Protein AF-A0A9E0TPW8-F1 (afdb_monomer)

Solvent-accessible surface area (backbone atoms only — not comparable to full-atom values): 12161 Å² total; per-residue (Å²): 142,57,67,68,68,77,39,40,68,57,53,51,51,50,52,50,50,51,52,51,50,53,59,71,71,47,73,86,80,79,86,67,77,49,74,64,56,59,50,50,52,51,51,53,52,53,50,50,50,52,50,54,50,48,51,39,54,74,69,69,55,70,80,84,68,76,82,79,79,82,71,86,82,78,89,82,85,84,84,84,82,77,89,78,86,78,88,79,87,81,82,69,80,75,71,72,73,70,69,72,66,77,69,72,74,73,74,80,74,82,74,77,51,72,66,60,52,50,52,52,51,51,54,51,53,51,52,50,53,52,53,50,51,55,49,53,52,52,51,51,53,53,49,51,54,50,50,52,54,51,49,53,52,50,52,54,52,52,50,54,54,50,54,54,50,53,55,50,55,58,40,49,74,35,79,65,39,41,51,51,53,51,52,47,34,73,75,71,40,78,59,75,92,80,108

Structure (mmCIF, N/CA/C/O backbone):
data_AF-A0A9E0TPW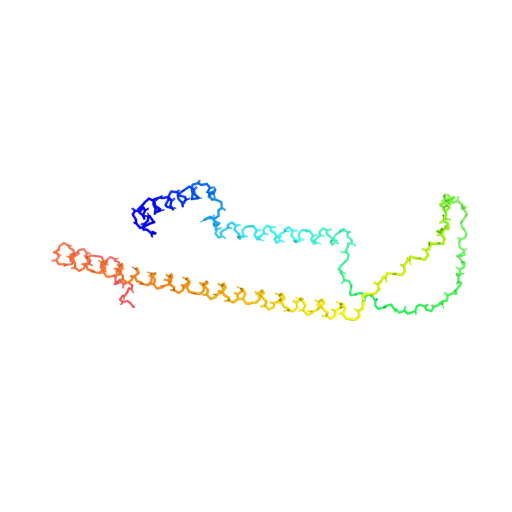8-F1
#
_entry.id   AF-A0A9E0TPW8-F1
#
loop_
_atom_site.group_PDB
_atom_site.id
_atom_site.type_symbol
_atom_site.label_atom_id
_atom_site.label_alt_id
_atom_site.label_comp_id
_atom_site.label_asym_id
_atom_site.label_entity_id
_atom_site.label_seq_id
_atom_site.pdbx_PDB_ins_code
_atom_site.Cartn_x
_atom_site.Cartn_y
_atom_site.Cartn_z
_atom_site.occupancy
_atom_site.B_iso_or_equiv
_atom_site.auth_seq_id
_atom_site.auth_comp_id
_atom_site.auth_asym_id
_atom_site.auth_atom_id
_atom_site.pdbx_PDB_model_num
ATOM 1 N N . MET A 1 1 ? 33.352 18.737 19.797 1.00 54.06 1 MET A N 1
ATOM 2 C CA . MET A 1 1 ? 32.272 18.094 19.012 1.00 54.06 1 MET A CA 1
ATOM 3 C C . MET A 1 1 ? 31.007 17.836 19.861 1.00 54.06 1 MET A C 1
ATOM 5 O O . MET A 1 1 ? 30.362 16.823 19.659 1.00 54.06 1 MET A O 1
ATOM 9 N N . ASN A 1 2 ? 30.586 18.758 20.750 1.00 73.31 2 ASN A N 1
ATOM 10 C CA . ASN A 1 2 ? 29.357 18.595 21.568 1.00 73.31 2 ASN A CA 1
ATOM 11 C C . ASN A 1 2 ? 28.257 19.626 21.260 1.00 73.31 2 ASN A C 1
ATOM 13 O O . ASN A 1 2 ? 27.176 19.566 21.836 1.00 73.31 2 ASN A O 1
ATOM 17 N N . TRP A 1 3 ? 28.500 20.532 20.310 1.00 83.06 3 TRP A N 1
ATOM 18 C CA . TRP A 1 3 ? 27.562 21.601 19.959 1.00 83.06 3 TRP A CA 1
ATOM 19 C C . TRP A 1 3 ? 26.188 21.070 19.506 1.00 83.06 3 TRP A C 1
ATOM 21 O O . TRP A 1 3 ? 25.159 21.648 19.849 1.00 83.06 3 TRP A O 1
ATOM 31 N N . ILE A 1 4 ? 26.158 19.916 18.823 1.00 75.38 4 ILE A N 1
ATOM 32 C CA . ILE A 1 4 ? 24.918 19.275 18.354 1.00 75.38 4 ILE A CA 1
ATOM 33 C C . ILE A 1 4 ? 24.046 18.747 19.510 1.00 75.38 4 ILE A C 1
ATOM 35 O O . ILE A 1 4 ? 22.827 18.706 19.381 1.00 75.38 4 ILE A O 1
ATOM 39 N N . PHE A 1 5 ? 24.657 18.356 20.638 1.00 77.00 5 PHE A N 1
ATOM 40 C CA . PHE A 1 5 ? 23.936 17.842 21.807 1.00 77.00 5 PHE A CA 1
ATOM 41 C C . PHE A 1 5 ? 23.379 18.980 22.668 1.00 77.00 5 PHE A C 1
ATOM 43 O O . PHE A 1 5 ? 22.258 18.867 23.155 1.00 77.00 5 PHE A O 1
ATOM 50 N N . GLU A 1 6 ? 24.100 20.102 22.788 1.00 83.62 6 GLU A N 1
ATOM 51 C CA . GLU A 1 6 ? 23.581 21.321 23.436 1.00 83.62 6 GLU A CA 1
ATOM 52 C C . GLU A 1 6 ? 22.396 21.922 22.675 1.00 83.62 6 GLU A C 1
ATOM 54 O O . GLU A 1 6 ? 21.449 22.416 23.280 1.00 83.62 6 GLU A O 1
ATOM 59 N N . HIS A 1 7 ? 22.418 21.842 21.343 1.00 85.88 7 HIS A N 1
ATOM 60 C CA . HIS A 1 7 ? 21.393 22.436 20.484 1.00 85.88 7 HIS A CA 1
ATOM 61 C C . HIS A 1 7 ? 20.374 21.401 19.991 1.00 85.88 7 HIS A C 1
ATOM 63 O O . HIS A 1 7 ? 19.610 21.684 19.068 1.00 85.88 7 HIS A O 1
ATOM 69 N N . LEU A 1 8 ? 20.311 20.216 20.613 1.00 90.25 8 LEU A N 1
ATOM 70 C CA . LEU A 1 8 ? 19.403 19.140 20.205 1.00 90.25 8 LEU A CA 1
ATOM 71 C C . LEU A 1 8 ? 17.938 19.604 20.208 1.00 90.25 8 LEU A C 1
ATOM 73 O O . LEU A 1 8 ? 17.189 19.295 19.286 1.00 90.25 8 LEU A O 1
ATOM 77 N N . GLN A 1 9 ? 17.547 20.420 21.191 1.00 87.12 9 GLN A N 1
ATOM 78 C CA . GLN A 1 9 ? 16.209 21.021 21.248 1.00 87.12 9 GLN A CA 1
ATOM 79 C C . GLN A 1 9 ? 15.940 21.966 20.064 1.00 87.12 9 GLN A C 1
ATOM 81 O O . GLN A 1 9 ? 14.852 21.933 19.492 1.00 87.12 9 GLN A O 1
ATOM 86 N N . ILE A 1 10 ? 16.934 22.762 19.648 1.00 89.94 10 ILE A N 1
ATOM 87 C CA . ILE A 1 10 ? 16.829 23.669 18.492 1.00 89.94 10 ILE A CA 1
ATOM 88 C C . ILE A 1 10 ? 16.729 22.863 17.193 1.00 89.94 10 ILE A C 1
ATOM 90 O O . ILE A 1 10 ? 15.900 23.171 16.341 1.00 89.94 10 ILE A O 1
ATOM 94 N N . VAL A 1 11 ? 17.508 21.789 17.055 1.00 90.75 11 VAL A N 1
ATOM 95 C CA . VAL A 1 11 ? 17.456 20.896 15.887 1.00 90.75 11 VAL A CA 1
ATOM 96 C C . VAL A 1 11 ? 16.088 20.215 15.776 1.00 90.75 11 VAL A C 1
ATOM 98 O O . VAL A 1 11 ? 15.500 20.202 14.695 1.00 90.75 11 VAL A O 1
ATOM 101 N N . VAL A 1 12 ? 15.534 19.718 16.887 1.00 92.00 12 VAL A N 1
ATOM 102 C CA . VAL A 1 12 ? 14.184 19.127 16.919 1.00 92.00 12 VAL A CA 1
ATOM 103 C C . VAL A 1 12 ? 13.117 20.166 16.563 1.00 92.00 12 VAL A C 1
ATOM 105 O O . VAL A 1 12 ? 12.224 19.869 15.769 1.00 92.00 12 VAL A O 1
ATOM 108 N N . ALA A 1 13 ? 13.227 21.395 17.075 1.00 92.75 13 ALA A N 1
ATOM 109 C CA . ALA A 1 13 ? 12.308 22.481 16.737 1.00 92.75 13 ALA A CA 1
ATOM 110 C C . ALA A 1 13 ? 12.368 22.856 15.245 1.00 92.75 13 ALA A C 1
ATOM 112 O O . ALA A 1 13 ? 11.325 23.058 14.623 1.00 92.75 13 ALA A O 1
ATOM 113 N N . ILE A 1 14 ? 13.564 22.886 14.644 1.00 92.94 14 ILE A N 1
ATOM 114 C CA . ILE A 1 14 ? 13.750 23.140 13.207 1.00 92.94 14 ILE A CA 1
ATOM 115 C C . ILE A 1 14 ? 13.135 22.011 12.373 1.00 92.94 14 ILE A C 1
ATOM 117 O O . ILE A 1 14 ? 12.411 22.289 11.420 1.00 92.94 14 ILE A O 1
ATOM 121 N N . ILE A 1 15 ? 13.354 20.746 12.743 1.00 92.88 15 ILE A N 1
ATOM 122 C CA . ILE A 1 15 ? 12.748 19.599 12.048 1.00 92.88 15 ILE A CA 1
ATOM 123 C C . ILE A 1 15 ? 11.218 19.656 12.139 1.00 92.88 15 ILE A C 1
ATOM 125 O O . ILE A 1 15 ? 10.540 19.467 11.130 1.00 92.88 15 ILE A 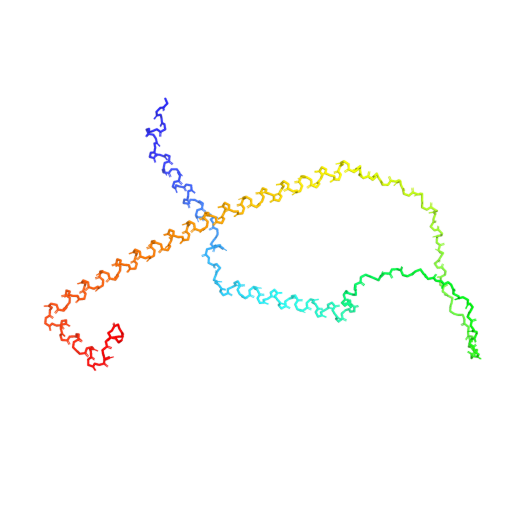O 1
ATOM 129 N N . ALA A 1 16 ? 10.664 19.972 13.313 1.00 92.62 16 ALA A N 1
ATOM 130 C CA . ALA A 1 16 ? 9.223 20.123 13.503 1.00 92.62 16 ALA A CA 1
ATOM 131 C C . ALA A 1 16 ? 8.652 21.292 12.683 1.00 92.62 16 ALA A C 1
ATOM 133 O O . ALA A 1 16 ? 7.602 21.147 12.056 1.00 92.62 16 ALA A O 1
ATOM 134 N N . ALA A 1 17 ? 9.359 22.424 12.626 1.00 92.94 17 ALA A N 1
ATOM 135 C CA . ALA A 1 17 ? 8.973 23.574 11.816 1.00 92.94 17 ALA A CA 1
ATOM 136 C C . ALA A 1 17 ? 9.003 23.248 10.317 1.00 92.94 17 ALA A C 1
ATOM 138 O O . ALA A 1 17 ? 8.051 23.574 9.612 1.00 92.94 17 ALA A O 1
ATOM 139 N N . ILE A 1 18 ? 10.036 22.546 9.838 1.00 89.88 18 ILE A N 1
ATOM 140 C CA . ILE A 1 18 ? 10.144 22.085 8.446 1.00 89.88 18 ILE A CA 1
ATOM 141 C C . ILE A 1 18 ? 9.021 21.095 8.118 1.00 89.88 18 ILE A C 1
ATOM 143 O O . ILE A 1 18 ? 8.372 21.237 7.083 1.00 89.88 18 ILE A O 1
ATOM 147 N N . ALA A 1 19 ? 8.733 20.138 9.005 1.00 90.00 19 ALA A N 1
ATOM 148 C CA . ALA A 1 19 ? 7.633 19.190 8.833 1.00 90.00 19 ALA A CA 1
ATOM 149 C C . ALA A 1 19 ? 6.267 19.897 8.796 1.00 90.00 19 ALA A C 1
ATOM 151 O O . ALA A 1 19 ? 5.424 19.578 7.955 1.00 90.00 19 ALA A O 1
ATOM 152 N N . TYR A 1 20 ? 6.061 20.895 9.657 1.00 88.44 20 TYR A N 1
ATOM 153 C CA . TYR A 1 20 ? 4.853 21.717 9.666 1.00 88.44 20 TYR A CA 1
ATOM 154 C C . TYR A 1 20 ? 4.729 22.570 8.395 1.00 88.44 20 TYR A C 1
ATOM 156 O O . TYR A 1 20 ? 3.648 22.651 7.814 1.00 88.44 20 TYR A O 1
ATOM 164 N N . MET A 1 21 ? 5.831 23.147 7.906 1.00 84.94 21 MET A N 1
ATOM 165 C CA . MET A 1 21 ? 5.854 23.917 6.658 1.00 84.94 21 MET A CA 1
ATOM 166 C C . MET A 1 21 ? 5.595 23.038 5.430 1.00 84.94 21 MET A C 1
ATOM 168 O O . MET A 1 21 ? 4.835 23.432 4.549 1.00 84.94 21 MET A O 1
ATOM 172 N N . LEU A 1 22 ? 6.165 21.831 5.387 1.00 79.38 22 LEU A N 1
ATOM 173 C CA . LEU A 1 22 ? 5.900 20.840 4.340 1.00 79.38 22 LEU A CA 1
ATOM 174 C C . LEU A 1 22 ? 4.445 20.371 4.362 1.00 79.38 22 LEU A C 1
ATOM 176 O O . LEU A 1 22 ? 3.844 20.228 3.303 1.00 79.38 22 LEU A O 1
ATOM 180 N N . LYS A 1 23 ? 3.859 20.181 5.550 1.00 76.88 23 LYS A N 1
ATOM 181 C CA . LYS A 1 23 ? 2.437 19.847 5.695 1.00 76.88 23 LYS A CA 1
ATOM 182 C C . LYS A 1 23 ? 1.531 21.001 5.257 1.00 76.88 23 LYS A C 1
ATOM 184 O O . LYS A 1 23 ? 0.498 20.749 4.656 1.00 76.88 23 LYS A O 1
ATOM 189 N N . ARG A 1 24 ? 1.928 22.250 5.517 1.00 74.50 24 ARG A N 1
ATOM 190 C CA . ARG A 1 24 ? 1.173 23.456 5.139 1.00 74.50 24 ARG A CA 1
ATOM 191 C C . ARG A 1 24 ? 1.241 23.778 3.642 1.00 74.50 24 ARG A C 1
ATOM 193 O O . ARG A 1 24 ? 0.286 24.328 3.111 1.00 74.50 24 ARG A O 1
ATOM 200 N N . ASN A 1 25 ? 2.346 23.445 2.976 1.00 61.91 25 ASN A N 1
ATOM 201 C CA . ASN A 1 25 ? 2.532 23.671 1.538 1.00 61.91 25 ASN A CA 1
ATOM 202 C C . ASN A 1 25 ? 2.111 22.478 0.672 1.00 61.91 25 ASN A C 1
ATOM 204 O O . ASN A 1 25 ? 2.242 22.547 -0.549 1.00 61.91 25 ASN A O 1
ATOM 208 N N . LYS A 1 26 ? 1.639 21.383 1.274 1.00 48.81 26 LYS A N 1
ATOM 209 C CA . LYS A 1 26 ? 1.049 20.286 0.519 1.00 48.81 26 LYS A CA 1
ATOM 210 C C . LYS A 1 26 ? -0.405 20.680 0.225 1.00 48.81 26 LYS A C 1
ATOM 212 O O . LYS A 1 26 ? -1.183 20.730 1.177 1.00 48.81 26 LYS A O 1
ATOM 217 N N . PRO A 1 27 ? -0.776 21.020 -1.027 1.00 49.88 27 PRO A N 1
ATOM 218 C CA . PRO A 1 27 ? -2.186 21.133 -1.374 1.00 49.88 27 PRO A CA 1
ATOM 219 C C . PRO A 1 27 ? -2.854 19.808 -1.001 1.00 49.88 27 PRO A C 1
ATOM 221 O O . PRO A 1 27 ? -2.275 18.737 -1.200 1.00 49.88 27 PRO A O 1
ATOM 224 N N . GLU A 1 28 ? -4.033 19.887 -0.398 1.00 50.09 28 GLU A N 1
ATOM 225 C CA . GLU A 1 28 ? -4.827 18.756 0.091 1.00 50.09 28 GLU A CA 1
ATOM 226 C C . GLU A 1 28 ? -5.388 17.874 -1.048 1.00 50.09 28 GLU A C 1
ATOM 228 O O . GLU A 1 28 ? -6.471 17.321 -0.928 1.00 50.09 28 GLU A O 1
ATOM 233 N N . ASP A 1 29 ? -4.646 17.692 -2.143 1.00 49.09 29 ASP A N 1
ATOM 234 C CA . ASP A 1 29 ? -5.063 16.935 -3.330 1.00 49.09 29 ASP A CA 1
ATOM 235 C C . ASP A 1 29 ? -4.602 15.463 -3.323 1.00 49.09 29 ASP A C 1
ATOM 237 O O . ASP A 1 29 ? -4.837 14.736 -4.282 1.00 49.09 29 AS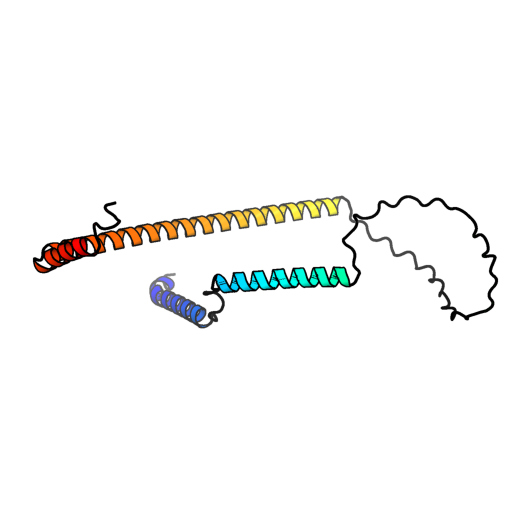P A O 1
ATOM 241 N N . GLU A 1 30 ? -3.959 14.974 -2.253 1.00 49.47 30 GLU A N 1
ATOM 242 C CA . GLU A 1 30 ? -3.423 13.594 -2.219 1.00 49.47 30 GLU A CA 1
ATOM 243 C C . GLU A 1 30 ? -3.725 12.786 -0.945 1.00 49.47 30 GLU A C 1
ATOM 245 O O . GLU A 1 30 ? -3.182 11.697 -0.762 1.00 49.47 30 GLU A O 1
ATOM 250 N N . ALA A 1 31 ? -4.595 13.267 -0.052 1.00 46.56 31 ALA A N 1
ATOM 251 C CA . ALA A 1 31 ? -4.970 12.515 1.159 1.00 46.56 31 ALA A CA 1
ATOM 252 C C . ALA A 1 31 ? -6.458 12.138 1.245 1.00 46.56 31 ALA A C 1
ATOM 254 O O . ALA A 1 31 ? -6.873 11.521 2.225 1.00 46.56 31 ALA A O 1
ATOM 255 N N . ALA A 1 32 ? -7.238 12.450 0.211 1.00 48.06 32 ALA A N 1
ATOM 256 C CA . ALA A 1 32 ? -8.620 12.016 0.070 1.00 48.06 32 ALA A CA 1
ATOM 257 C C . ALA A 1 32 ? -8.980 11.852 -1.416 1.00 48.06 32 ALA A C 1
ATOM 259 O O . ALA A 1 32 ? -9.885 12.512 -1.910 1.00 48.06 32 ALA A O 1
ATOM 260 N N . SER A 1 33 ? -8.302 10.957 -2.147 1.00 47.09 33 SER A N 1
ATOM 261 C CA . SER A 1 33 ? -9.034 10.294 -3.234 1.00 47.09 33 SER A CA 1
ATOM 262 C C . SER A 1 33 ? -10.063 9.406 -2.558 1.00 47.09 33 SER A C 1
ATOM 264 O O . SER A 1 33 ? -9.752 8.317 -2.075 1.00 47.09 33 SER A O 1
ATOM 266 N N . ASP A 1 34 ? -11.269 9.950 -2.420 1.00 51.12 34 ASP A N 1
ATOM 267 C CA . ASP A 1 34 ? -12.465 9.184 -2.125 1.00 51.12 34 ASP A CA 1
ATOM 268 C C . ASP A 1 34 ? -12.449 7.954 -3.053 1.00 51.12 34 ASP A C 1
ATOM 270 O O . ASP A 1 34 ? -12.308 8.132 -4.269 1.00 51.12 34 ASP A O 1
ATOM 274 N N . PRO A 1 35 ? -12.524 6.708 -2.546 1.00 57.28 35 PRO A N 1
ATOM 275 C CA . PRO A 1 35 ? -12.552 5.520 -3.400 1.00 57.28 35 PRO A CA 1
ATOM 276 C C . PRO A 1 35 ? -13.633 5.598 -4.496 1.00 57.28 35 PRO A C 1
ATOM 278 O O . PRO A 1 35 ? -13.494 4.946 -5.530 1.00 57.28 35 PRO A O 1
ATOM 281 N N . GLY A 1 36 ? -14.663 6.437 -4.319 1.00 58.75 36 GLY A N 1
ATOM 282 C CA . GLY A 1 36 ? -15.632 6.775 -5.362 1.00 58.75 36 GLY A CA 1
ATOM 283 C C . GLY A 1 36 ? -15.050 7.537 -6.563 1.00 58.75 36 GLY A C 1
ATOM 284 O O . GLY A 1 36 ? -15.357 7.191 -7.703 1.00 58.75 36 GLY A O 1
ATOM 285 N N . GLU A 1 37 ? -14.165 8.517 -6.359 1.00 63.22 37 GLU A N 1
ATOM 286 C CA . GLU A 1 37 ? -13.601 9.314 -7.460 1.00 63.22 37 GLU A CA 1
ATOM 287 C C . GLU A 1 37 ? -12.665 8.496 -8.356 1.00 63.22 37 GLU A C 1
ATOM 289 O O . GLU A 1 37 ? -12.671 8.655 -9.580 1.00 63.22 37 GLU A O 1
ATOM 294 N N . ASP A 1 38 ? -11.881 7.586 -7.778 1.00 67.81 38 ASP A N 1
ATOM 295 C CA . ASP A 1 38 ? -11.010 6.698 -8.553 1.00 67.81 38 ASP A CA 1
ATOM 296 C C . ASP A 1 38 ? -11.818 5.666 -9.352 1.00 67.81 38 ASP A C 1
ATOM 298 O O . ASP A 1 38 ? -11.455 5.315 -10.486 1.00 67.81 38 ASP A O 1
ATOM 302 N N . GLU A 1 39 ? -12.956 5.219 -8.817 1.00 76.81 39 GLU A N 1
ATOM 303 C CA . GLU A 1 39 ? -13.911 4.395 -9.555 1.00 76.81 39 GLU A CA 1
ATOM 304 C C . GLU A 1 39 ? -14.567 5.165 -10.705 1.00 76.81 39 GLU A C 1
ATOM 306 O O . GLU A 1 39 ? -14.688 4.625 -11.810 1.00 76.81 39 GLU A O 1
ATOM 311 N N . GLU A 1 40 ? -14.947 6.423 -10.495 1.00 77.75 40 GLU A N 1
ATOM 312 C CA . GLU A 1 40 ? -15.534 7.280 -11.528 1.00 77.75 40 GLU A CA 1
ATOM 313 C C . GLU A 1 40 ? -14.532 7.618 -12.635 1.00 77.75 40 GLU A C 1
ATOM 315 O O . GLU A 1 40 ? -14.853 7.491 -13.822 1.00 77.75 40 GLU A O 1
ATOM 320 N N . ARG A 1 41 ? -13.284 7.944 -12.277 1.00 78.25 41 ARG A N 1
ATOM 321 C CA . ARG A 1 41 ? -12.183 8.138 -13.235 1.00 78.25 41 ARG A CA 1
ATOM 322 C C . ARG A 1 41 ? -11.932 6.861 -14.032 1.00 78.25 41 ARG A C 1
ATOM 324 O O . ARG A 1 41 ? -11.829 6.909 -15.258 1.00 78.25 41 ARG A O 1
ATOM 331 N N . SER A 1 42 ? -11.929 5.704 -13.372 1.00 81.25 42 SER A N 1
ATOM 332 C CA . SER A 1 42 ? -11.778 4.401 -14.031 1.00 81.25 42 SER A CA 1
ATOM 333 C C . SER A 1 42 ? -12.937 4.080 -14.983 1.00 81.25 42 SER A C 1
ATOM 335 O O . SER A 1 42 ? -12.704 3.541 -16.069 1.00 81.25 42 SER A O 1
ATOM 337 N N . ARG A 1 43 ? -14.182 4.412 -14.614 1.00 87.62 43 ARG A N 1
ATOM 338 C CA . ARG A 1 43 ? -15.364 4.263 -15.483 1.00 87.62 43 ARG A CA 1
ATOM 339 C C . ARG A 1 43 ? -15.257 5.174 -16.704 1.00 87.62 43 ARG A C 1
ATOM 341 O O . ARG A 1 43 ? -15.379 4.683 -17.825 1.00 87.62 43 ARG A O 1
ATOM 348 N N . LYS A 1 44 ? -14.900 6.444 -16.500 1.00 88.75 44 LYS A N 1
ATOM 349 C CA . LYS A 1 44 ? -14.712 7.433 -17.571 1.00 88.75 44 LYS A CA 1
ATOM 350 C C . LYS A 1 44 ? -13.617 7.015 -18.556 1.00 88.75 44 LYS A C 1
ATOM 352 O O . LYS A 1 44 ? -13.828 7.076 -19.762 1.00 88.75 44 LYS A O 1
ATOM 357 N N . ILE A 1 45 ? -12.493 6.490 -18.058 1.00 90.12 45 ILE A N 1
ATOM 358 C CA . ILE A 1 45 ? -11.400 5.967 -18.895 1.00 90.12 45 ILE A CA 1
ATOM 359 C C . ILE A 1 45 ? -11.858 4.755 -19.718 1.00 90.12 45 ILE A C 1
ATOM 361 O O . ILE A 1 45 ? -11.557 4.667 -20.909 1.00 90.12 45 ILE A O 1
ATOM 365 N N . ARG A 1 46 ? -12.605 3.813 -19.124 1.00 89.56 46 ARG A N 1
ATOM 366 C CA . ARG A 1 46 ? -13.126 2.649 -1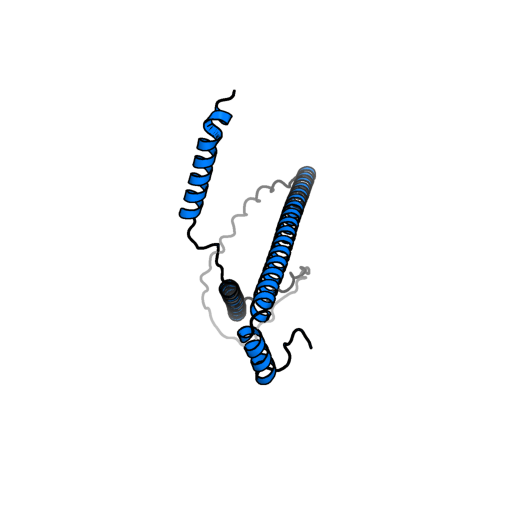9.866 1.00 89.56 46 ARG A CA 1
ATOM 367 C C . ARG A 1 46 ? -14.104 3.065 -20.957 1.00 89.56 46 ARG A C 1
ATOM 369 O O . ARG A 1 46 ? -14.050 2.512 -22.055 1.00 89.56 46 ARG A O 1
ATOM 376 N N . GLU A 1 47 ? -14.980 4.020 -20.670 1.00 92.75 47 GLU A N 1
ATOM 377 C CA . GLU A 1 47 ? -15.927 4.555 -21.647 1.00 92.75 47 GLU A CA 1
ATOM 378 C C . GLU A 1 47 ? -15.216 5.311 -22.767 1.00 92.75 47 GLU A C 1
ATOM 380 O O . GLU A 1 47 ? -15.541 5.104 -23.937 1.00 92.75 47 GLU A O 1
ATOM 385 N N . GLU A 1 48 ? -14.187 6.097 -22.444 1.00 89.25 48 GLU A N 1
ATOM 386 C CA . GLU A 1 48 ? -13.375 6.793 -23.438 1.00 89.25 48 GLU A CA 1
ATOM 387 C C . GLU A 1 48 ? -12.627 5.805 -24.341 1.00 89.25 48 GLU A C 1
ATOM 389 O O . GLU A 1 48 ? -12.674 5.943 -25.561 1.00 89.25 48 GLU A O 1
ATOM 394 N N . ILE A 1 49 ? -12.021 4.748 -23.785 1.00 89.50 49 ILE A N 1
ATOM 395 C CA . ILE A 1 49 ? -11.387 3.680 -24.576 1.00 89.50 49 ILE A CA 1
ATOM 396 C C . ILE A 1 49 ? -12.418 2.989 -25.471 1.00 89.50 49 ILE A C 1
ATOM 398 O O . ILE A 1 49 ? -12.154 2.766 -26.653 1.00 89.50 49 ILE A O 1
ATOM 402 N N . ARG A 1 50 ? -13.602 2.667 -24.941 1.00 88.88 50 ARG A N 1
ATOM 403 C CA . ARG A 1 50 ? -14.656 1.990 -25.707 1.00 88.88 50 ARG A CA 1
ATOM 404 C C . ARG A 1 50 ? -15.161 2.866 -26.852 1.00 88.88 50 ARG A C 1
ATOM 406 O O . ARG A 1 50 ? -15.301 2.366 -27.967 1.00 88.88 50 ARG A O 1
ATOM 413 N N . ARG A 1 51 ? -15.343 4.165 -26.601 1.00 90.38 51 ARG A N 1
ATOM 414 C CA . ARG A 1 51 ? -15.688 5.168 -27.616 1.00 90.38 51 ARG A CA 1
ATOM 415 C C . ARG A 1 51 ? -14.593 5.288 -28.671 1.00 90.38 51 ARG A C 1
ATOM 417 O O . ARG A 1 51 ? -14.898 5.235 -29.852 1.00 90.38 51 ARG A O 1
ATOM 424 N N . LYS A 1 52 ? -13.324 5.351 -28.267 1.00 85.19 52 LYS A N 1
ATOM 425 C CA . LYS A 1 52 ? -12.172 5.484 -29.176 1.00 85.19 52 LYS A CA 1
ATOM 426 C C . LYS A 1 52 ? -11.940 4.227 -30.019 1.00 85.19 52 LYS A C 1
ATOM 428 O O . LYS A 1 52 ? -11.483 4.323 -31.153 1.00 85.19 52 LYS A O 1
ATOM 433 N N . ILE A 1 53 ? -12.265 3.043 -29.493 1.00 79.44 53 ILE A N 1
ATOM 434 C CA . ILE A 1 53 ? -12.271 1.787 -30.258 1.00 79.44 53 ILE A CA 1
ATOM 435 C C . ILE A 1 53 ? -13.437 1.773 -31.248 1.00 79.44 53 ILE A C 1
ATOM 437 O O . ILE A 1 53 ? -13.224 1.396 -32.396 1.00 79.44 53 ILE A O 1
ATOM 441 N N . ALA A 1 54 ? -14.639 2.185 -30.834 1.00 80.81 54 ALA A N 1
ATOM 442 C CA . ALA A 1 54 ? -15.793 2.280 -31.728 1.00 80.81 54 ALA A CA 1
ATOM 443 C C . ALA A 1 54 ? -15.541 3.287 -32.861 1.00 80.81 54 ALA A C 1
ATOM 445 O O . ALA A 1 54 ? -15.725 2.941 -34.019 1.00 80.81 54 ALA A O 1
ATOM 446 N N . GLU A 1 55 ? -14.987 4.457 -32.546 1.00 80.31 55 GLU A N 1
ATOM 447 C CA . GLU A 1 55 ? -14.612 5.494 -33.513 1.00 80.31 55 GLU A CA 1
ATOM 448 C C . GLU A 1 55 ? -13.523 5.012 -34.484 1.00 80.31 55 GLU A C 1
ATOM 450 O O . GLU A 1 55 ? -13.609 5.246 -35.685 1.00 80.31 55 GLU A O 1
ATOM 455 N N . ARG A 1 56 ? -12.531 4.244 -34.009 1.00 74.00 56 ARG A N 1
ATOM 456 C CA . ARG A 1 56 ? -11.549 3.585 -34.893 1.00 74.00 56 ARG A CA 1
ATOM 457 C C . ARG A 1 56 ? -12.173 2.496 -35.766 1.00 74.00 56 ARG A C 1
ATOM 459 O O . ARG A 1 56 ? -11.715 2.283 -36.887 1.00 74.00 56 ARG A O 1
ATOM 466 N N . ARG A 1 57 ? -13.197 1.808 -35.258 1.00 71.06 57 ARG A N 1
ATOM 467 C CA . ARG A 1 57 ? -13.888 0.720 -35.958 1.00 71.06 57 ARG A CA 1
ATOM 468 C C . ARG A 1 57 ? -14.872 1.245 -37.008 1.00 71.06 57 ARG A C 1
ATOM 470 O O . ARG A 1 57 ? -14.976 0.635 -38.065 1.00 71.06 57 ARG A O 1
ATOM 477 N N . GLU A 1 58 ? -15.533 2.371 -36.749 1.00 67.38 58 GLU A N 1
ATOM 478 C CA . GLU A 1 58 ? -16.397 3.087 -37.701 1.00 67.38 58 GLU A CA 1
ATOM 479 C C . GLU A 1 58 ? -15.583 3.928 -38.699 1.00 67.38 58 GLU A C 1
ATOM 481 O O . GLU A 1 58 ? -15.957 4.022 -39.864 1.00 67.38 58 GLU A O 1
ATOM 486 N N . GLY A 1 59 ? -14.410 4.435 -38.300 1.00 58.47 59 GLY A N 1
ATOM 487 C CA . GLY A 1 59 ? -13.437 5.111 -39.169 1.00 58.47 59 GLY A CA 1
ATOM 488 C C . GLY A 1 59 ? -12.629 4.189 -40.096 1.00 58.47 59 GLY A C 1
ATOM 489 O O . GLY A 1 59 ? -11.642 4.628 -40.683 1.00 58.47 59 GLY A O 1
ATOM 490 N N . GLY A 1 60 ? -13.009 2.913 -40.229 1.00 52.50 60 GLY A N 1
ATOM 491 C CA . GLY A 1 60 ? -12.444 1.993 -41.222 1.00 52.50 60 GLY A CA 1
ATOM 492 C C . GLY A 1 60 ? -11.069 1.395 -40.896 1.00 52.50 60 GLY A C 1
ATOM 493 O O . GLY A 1 60 ? -10.485 0.734 -41.755 1.00 52.50 60 GLY A O 1
ATOM 494 N N . ALA A 1 61 ? -10.543 1.547 -39.676 1.00 56.00 61 ALA A N 1
ATOM 495 C CA . ALA A 1 61 ? -9.357 0.804 -39.252 1.00 56.00 61 ALA A CA 1
ATOM 496 C C . ALA A 1 61 ? -9.784 -0.569 -38.706 1.00 56.00 61 ALA A C 1
ATOM 498 O O . ALA A 1 61 ? -10.076 -0.740 -37.520 1.00 56.00 61 ALA A O 1
ATOM 499 N N . ALA A 1 62 ? -9.859 -1.546 -39.611 1.00 57.06 62 ALA A N 1
ATOM 500 C CA . ALA A 1 62 ? -10.140 -2.946 -39.311 1.00 57.06 62 ALA A CA 1
ATOM 501 C C . ALA A 1 62 ? -9.237 -3.498 -38.179 1.00 57.06 62 ALA A C 1
ATOM 503 O O . ALA A 1 62 ? -8.090 -3.060 -38.034 1.00 57.06 62 ALA A O 1
ATOM 504 N N . PRO A 1 63 ? -9.722 -4.466 -37.373 1.00 53.50 63 PRO A N 1
ATOM 505 C CA . PRO A 1 63 ? -8.910 -5.119 -36.350 1.00 53.50 63 PRO A CA 1
ATOM 506 C C . PRO A 1 63 ? -7.663 -5.732 -36.987 1.00 53.50 63 PRO A C 1
ATOM 508 O O . PRO A 1 63 ? -7.747 -6.327 -38.058 1.00 53.50 63 PRO A O 1
ATOM 511 N N . ALA A 1 64 ? -6.523 -5.575 -36.313 1.00 57.41 64 ALA A N 1
ATOM 512 C CA . ALA A 1 64 ? -5.234 -6.113 -36.717 1.00 57.41 64 ALA A CA 1
ATOM 513 C C . ALA A 1 64 ? -5.341 -7.602 -37.086 1.00 57.41 64 ALA A C 1
ATOM 515 O O . ALA A 1 64 ? -5.325 -8.485 -36.229 1.00 57.41 64 ALA A O 1
ATOM 516 N N . THR A 1 65 ? -5.437 -7.872 -38.385 1.00 55.50 65 THR A N 1
ATOM 517 C CA . THR A 1 65 ? -5.046 -9.142 -38.985 1.00 55.50 65 THR A CA 1
ATOM 518 C C . THR A 1 65 ? -3.599 -9.426 -38.572 1.00 55.50 65 THR A C 1
ATOM 520 O O . THR A 1 65 ? -2.775 -8.506 -38.638 1.00 55.50 65 THR A O 1
ATOM 523 N N . PRO A 1 66 ? -3.252 -10.656 -38.147 1.00 64.75 66 PRO A N 1
ATOM 524 C CA . PRO A 1 66 ? -1.852 -11.030 -37.960 1.00 64.75 66 PRO A CA 1
ATOM 525 C C . PRO A 1 66 ? -1.069 -10.711 -39.246 1.00 64.75 66 PRO A C 1
ATOM 527 O O . PRO A 1 66 ? -1.640 -10.827 -40.337 1.00 64.75 66 PRO A O 1
ATOM 530 N N . PRO A 1 67 ? 0.198 -10.262 -39.145 1.00 62.69 67 PRO A N 1
ATOM 531 C CA . PRO A 1 67 ? 0.956 -9.802 -40.302 1.00 62.69 67 PRO A CA 1
ATOM 532 C C . PRO A 1 67 ? 0.959 -10.889 -41.387 1.00 62.69 67 PRO A C 1
ATOM 534 O O . PRO A 1 67 ? 1.247 -12.051 -41.080 1.00 62.69 67 PRO A O 1
ATOM 537 N N . PRO A 1 68 ? 0.607 -10.556 -42.642 1.00 55.59 68 PRO A N 1
ATOM 538 C CA . PRO A 1 68 ? 0.532 -11.542 -43.703 1.00 55.59 68 PRO A CA 1
ATOM 539 C C . PRO A 1 68 ? 1.931 -12.095 -43.968 1.00 55.59 68 PRO A C 1
ATOM 541 O O . PRO A 1 68 ? 2.864 -11.356 -44.281 1.00 55.59 68 PRO A O 1
ATOM 544 N N . VAL A 1 69 ? 2.072 -13.415 -43.854 1.00 61.06 69 VAL A N 1
ATOM 545 C CA . VAL A 1 69 ? 3.242 -14.137 -44.353 1.00 61.06 69 VAL A CA 1
ATOM 546 C C . VAL A 1 69 ? 3.319 -13.863 -45.854 1.00 61.06 69 VAL A C 1
ATOM 548 O O . VAL A 1 69 ? 2.429 -14.260 -46.608 1.00 61.06 69 VAL A O 1
ATOM 551 N N . LEU A 1 70 ? 4.352 -13.133 -46.276 1.00 52.41 70 LEU A N 1
ATOM 552 C CA . LEU A 1 70 ? 4.619 -12.802 -47.673 1.00 52.41 70 LEU A CA 1
ATOM 553 C C . LEU A 1 70 ? 4.783 -14.100 -48.476 1.00 52.41 70 LEU A C 1
ATOM 555 O O . LEU A 1 70 ? 5.843 -14.723 -48.465 1.00 52.41 70 LEU A O 1
ATOM 559 N N . ARG A 1 71 ? 3.726 -14.525 -49.174 1.00 61.16 71 ARG A N 1
ATOM 560 C CA . ARG A 1 71 ? 3.841 -15.538 -50.227 1.00 61.16 71 ARG A CA 1
ATOM 561 C C . ARG A 1 71 ? 4.508 -14.888 -51.448 1.00 61.16 71 ARG A C 1
ATOM 563 O O . ARG A 1 71 ? 4.067 -13.808 -51.848 1.00 61.16 71 ARG A O 1
ATOM 570 N N . PRO A 1 72 ? 5.532 -15.510 -52.059 1.00 55.19 72 PRO A N 1
ATOM 571 C CA . PRO A 1 72 ? 6.116 -15.008 -53.297 1.00 55.19 72 PRO A CA 1
ATOM 572 C C . PRO A 1 72 ? 5.053 -15.058 -54.401 1.00 55.19 72 PRO A C 1
ATOM 574 O O . PRO A 1 72 ? 4.544 -16.127 -54.733 1.00 55.19 72 PRO A O 1
ATOM 577 N N . GLN A 1 73 ? 4.678 -13.893 -54.933 1.00 54.56 73 GLN A N 1
ATOM 578 C CA . GLN A 1 73 ? 3.706 -13.804 -56.018 1.00 54.56 73 GLN A CA 1
ATOM 579 C C . GLN A 1 73 ? 4.361 -14.202 -57.343 1.00 54.56 73 GLN A C 1
ATOM 581 O O . GLN A 1 73 ? 5.209 -13.492 -57.884 1.00 54.56 73 GLN A O 1
ATOM 586 N N . SER A 1 74 ? 3.949 -15.352 -57.866 1.00 54.22 74 SER A N 1
ATOM 587 C CA . SER A 1 74 ? 4.146 -15.760 -59.251 1.00 54.22 74 SER A CA 1
ATOM 588 C C . SER A 1 74 ? 3.294 -14.886 -60.187 1.00 54.22 74 SER A C 1
ATOM 590 O O . SER A 1 74 ? 2.104 -14.685 -59.960 1.00 54.22 74 SER A O 1
ATOM 592 N N . ARG A 1 75 ? 3.912 -14.361 -61.256 1.00 53.00 75 ARG A N 1
ATOM 593 C CA . ARG A 1 75 ? 3.233 -13.688 -62.387 1.00 53.00 75 ARG A CA 1
ATOM 594 C C . ARG A 1 75 ? 2.191 -14.617 -63.035 1.00 53.00 75 ARG A C 1
ATOM 596 O O . ARG A 1 75 ? 2.504 -15.789 -63.239 1.00 53.00 75 ARG A O 1
ATOM 603 N N . PRO A 1 76 ? 1.017 -14.098 -63.442 1.00 50.47 76 PRO A N 1
ATOM 604 C CA . PRO A 1 76 ? 0.623 -14.180 -64.867 1.00 50.47 76 PRO A CA 1
ATOM 605 C C . PRO A 1 76 ? -0.154 -12.924 -65.346 1.00 50.47 76 PRO A C 1
ATOM 607 O O . PRO A 1 76 ? -0.880 -12.301 -64.585 1.00 50.47 76 PRO A O 1
ATOM 610 N N . ALA A 1 77 ? 0.171 -12.335 -66.501 1.00 56.47 77 ALA A N 1
ATOM 611 C CA . ALA A 1 77 ? -0.266 -12.648 -67.875 1.00 56.47 77 ALA A CA 1
ATOM 612 C C . ALA A 1 77 ? -1.645 -12.053 -68.262 1.00 56.47 77 ALA A C 1
ATOM 614 O O . ALA A 1 77 ? -2.680 -12.569 -67.873 1.00 56.47 77 ALA A O 1
ATOM 615 N N . LEU A 1 78 ? -1.562 -10.978 -69.065 1.00 55.19 78 LEU A N 1
ATOM 616 C CA . LEU A 1 78 ? -2.487 -10.415 -70.070 1.00 55.19 78 LEU A CA 1
ATOM 617 C C . LEU A 1 78 ? -3.978 -10.209 -69.725 1.00 55.19 78 LEU A C 1
ATOM 619 O O . LEU A 1 78 ? -4.723 -11.129 -69.417 1.00 55.19 78 LEU A O 1
ATOM 623 N N . GLN A 1 79 ? -4.417 -8.959 -69.906 1.00 59.03 79 GLN A N 1
ATOM 624 C CA . GLN A 1 79 ? -5.808 -8.518 -69.796 1.00 59.03 79 GLN A CA 1
ATOM 625 C C . GLN A 1 79 ? -6.614 -8.918 -71.049 1.00 59.03 79 GLN A C 1
ATOM 627 O O . GLN A 1 79 ? -6.177 -8.596 -72.158 1.00 59.03 79 GLN A O 1
ATOM 632 N N . PRO A 1 80 ? -7.799 -9.540 -70.910 1.00 55.91 80 PRO A N 1
ATOM 633 C CA . PRO A 1 80 ? -8.796 -9.583 -71.972 1.00 55.91 80 PRO A CA 1
ATOM 634 C C . PRO A 1 80 ? -9.549 -8.249 -72.050 1.00 55.91 80 PRO A C 1
ATOM 636 O O . PRO A 1 80 ? -9.981 -7.696 -71.041 1.00 55.91 80 PRO A O 1
ATOM 639 N N . VAL A 1 81 ? -9.676 -7.760 -73.279 1.00 58.66 81 VAL A N 1
ATOM 640 C CA . VAL A 1 81 ? -10.386 -6.552 -73.711 1.00 58.66 81 VAL A CA 1
ATOM 641 C C . VAL A 1 81 ? -11.887 -6.647 -73.404 1.00 58.66 81 VAL A C 1
ATOM 643 O O . VAL A 1 81 ? -12.508 -7.676 -73.663 1.00 58.66 81 VAL A O 1
ATOM 646 N N . ASP A 1 82 ? -12.460 -5.559 -72.889 1.00 56.19 82 ASP A N 1
ATOM 647 C CA . ASP A 1 82 ? -13.902 -5.379 -72.680 1.00 56.19 82 ASP A CA 1
ATOM 648 C C . ASP A 1 82 ? -14.617 -5.137 -74.034 1.00 56.19 82 ASP A C 1
ATOM 650 O O . ASP A 1 82 ? -14.209 -4.238 -74.777 1.00 56.19 82 ASP A O 1
ATOM 654 N N . PRO A 1 83 ? -15.643 -5.930 -74.412 1.00 57.97 83 PRO A N 1
ATOM 655 C CA . PRO A 1 83 ? -16.318 -5.826 -75.709 1.00 57.97 83 PRO A CA 1
ATOM 656 C C . PRO A 1 83 ? -17.325 -4.670 -75.815 1.00 57.97 83 PRO A C 1
ATOM 658 O O . PRO A 1 83 ? -17.851 -4.436 -76.905 1.00 57.97 83 PRO A O 1
ATOM 661 N N . PHE A 1 84 ? -17.607 -3.932 -74.738 1.00 52.44 84 PHE A N 1
ATOM 662 C CA . PHE A 1 84 ? -18.520 -2.788 -74.794 1.00 52.44 84 PHE A CA 1
ATOM 663 C C . PHE A 1 84 ? -17.757 -1.468 -74.885 1.00 52.44 84 PHE A C 1
ATOM 665 O O . PHE A 1 84 ? -17.480 -0.786 -73.901 1.00 52.44 84 PHE A O 1
ATOM 672 N N . GLY A 1 85 ? -17.423 -1.118 -76.128 1.00 59.72 85 GLY A N 1
ATOM 673 C CA . GLY A 1 85 ? -16.777 0.133 -76.491 1.00 59.72 85 GLY A CA 1
ATOM 674 C C . GLY A 1 85 ? -17.528 1.367 -75.987 1.00 59.72 85 GLY A C 1
ATOM 675 O O . GLY A 1 85 ? -18.661 1.634 -76.383 1.00 59.72 85 GLY A O 1
ATOM 676 N N . GLY A 1 86 ? -16.834 2.162 -75.177 1.00 53.72 86 GLY A N 1
ATOM 677 C CA . GLY A 1 86 ? -17.181 3.545 -74.871 1.00 53.72 86 GLY A CA 1
ATOM 678 C C . GLY A 1 86 ? -15.957 4.453 -75.071 1.00 53.72 86 GLY A C 1
ATOM 6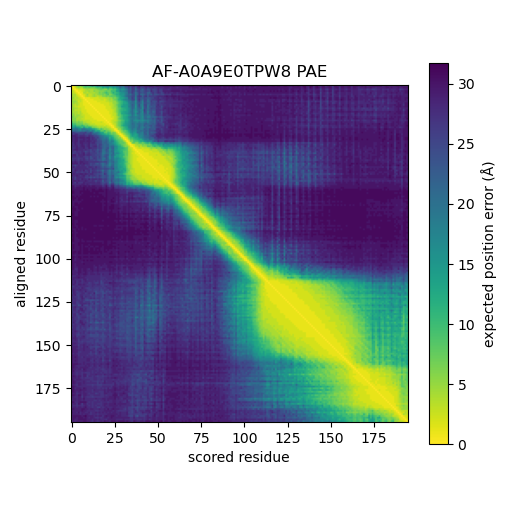79 O O . GLY A 1 86 ? -14.897 4.152 -74.521 1.00 53.72 86 GLY A O 1
ATOM 680 N N . PRO A 1 87 ? -16.047 5.545 -75.855 1.00 57.00 87 PRO A N 1
ATOM 681 C CA . PRO A 1 87 ? -15.000 6.566 -75.963 1.00 57.00 87 PRO A CA 1
ATOM 682 C C . PRO A 1 87 ? -15.343 7.797 -75.088 1.00 57.00 87 PRO A C 1
ATOM 684 O O . PRO A 1 87 ? -16.485 7.926 -74.656 1.00 57.00 87 PRO A O 1
ATOM 687 N N . PRO A 1 88 ? -14.476 8.820 -74.956 1.00 54.12 88 PRO A N 1
ATOM 688 C CA . PRO A 1 88 ? -13.018 8.835 -74.859 1.00 54.12 88 PRO A CA 1
ATOM 689 C C . PRO A 1 88 ? -12.507 9.650 -73.634 1.00 54.12 88 PRO A C 1
ATOM 691 O O . PRO A 1 88 ? -13.218 10.455 -73.047 1.00 54.12 88 PRO A O 1
ATOM 694 N N . LYS A 1 89 ? -11.215 9.479 -73.321 1.00 57.91 89 LYS A N 1
ATOM 695 C CA . LYS A 1 89 ? -10.264 10.491 -72.801 1.00 57.91 89 LYS A CA 1
ATOM 696 C C . LYS A 1 89 ? -10.760 11.467 -71.712 1.00 57.91 89 LYS A C 1
ATOM 698 O O . LYS A 1 89 ? -11.141 12.594 -72.003 1.00 57.91 89 LYS A O 1
ATOM 703 N N . ALA A 1 90 ? -10.556 11.090 -70.450 1.00 54.97 90 ALA A N 1
ATOM 704 C CA . ALA A 1 90 ? -10.238 12.057 -69.402 1.00 54.97 90 ALA A CA 1
ATOM 705 C C . ALA A 1 90 ? -8.727 12.009 -69.171 1.00 54.97 90 ALA A C 1
ATOM 707 O O . ALA A 1 90 ? -8.159 10.989 -68.782 1.00 54.97 90 ALA A O 1
ATOM 708 N N . GLU A 1 91 ? -8.082 13.106 -69.521 1.00 56.22 91 GLU A N 1
ATOM 709 C CA . GLU A 1 91 ? -6.650 13.331 -69.472 1.00 56.22 91 GLU A CA 1
ATOM 710 C C . GLU A 1 91 ? -6.258 13.440 -68.001 1.00 56.22 91 GLU A C 1
ATOM 712 O O . GLU A 1 91 ? -6.486 14.455 -67.346 1.00 56.22 91 GLU A O 1
ATOM 717 N N . TRP A 1 92 ? -5.720 12.359 -67.443 1.00 53.28 92 TRP A N 1
ATOM 718 C CA . TRP A 1 92 ? -5.083 12.436 -66.139 1.00 53.28 92 TRP A CA 1
ATOM 719 C C . TRP A 1 92 ? -3.907 13.399 -66.297 1.00 53.28 92 TRP A C 1
ATOM 721 O O . TRP A 1 92 ? -3.087 13.169 -67.194 1.00 53.28 92 TRP A O 1
ATOM 731 N N . PRO A 1 93 ? -3.782 14.457 -65.472 1.00 56.66 93 PRO A N 1
ATOM 732 C CA . PRO A 1 93 ? -2.551 15.216 -65.445 1.00 56.66 93 PRO A CA 1
ATOM 733 C C . PRO A 1 93 ? -1.471 14.201 -65.112 1.00 56.66 93 PRO A C 1
ATOM 735 O O . PRO A 1 93 ? -1.484 13.584 -64.044 1.00 56.66 93 PRO A O 1
ATOM 738 N N . THR A 1 94 ? -0.578 13.962 -66.067 1.00 54.91 94 THR A N 1
ATOM 739 C CA . THR A 1 94 ? 0.639 13.212 -65.829 1.00 54.91 94 THR A CA 1
ATOM 740 C C . THR A 1 94 ? 1.363 13.961 -64.724 1.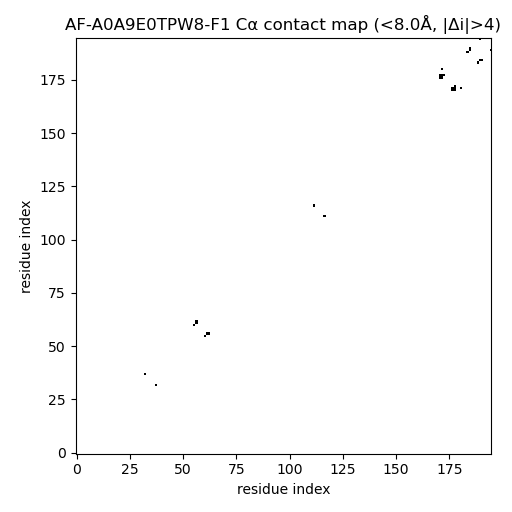00 54.91 94 THR A C 1
ATOM 742 O O . THR A 1 94 ? 2.106 14.909 -64.984 1.00 54.91 94 THR A O 1
ATOM 745 N N . LEU A 1 95 ? 1.144 13.541 -63.476 1.00 56.72 95 LEU A N 1
ATOM 746 C CA . LEU A 1 95 ? 2.166 13.576 -62.456 1.00 56.72 95 LEU A CA 1
ATOM 747 C C . LEU A 1 95 ? 3.344 12.923 -63.154 1.00 56.72 95 LEU A C 1
ATOM 749 O O . LEU A 1 95 ? 3.382 11.701 -63.308 1.00 56.72 95 LEU A O 1
ATOM 753 N N . ARG A 1 96 ? 4.240 13.759 -63.692 1.00 52.12 96 ARG A N 1
ATOM 754 C CA . ARG A 1 96 ? 5.587 13.355 -64.045 1.00 52.12 96 ARG A CA 1
ATOM 755 C C . ARG A 1 96 ? 6.036 12.623 -62.804 1.00 52.12 96 ARG A C 1
ATOM 757 O O . ARG A 1 96 ? 6.299 13.239 -61.773 1.00 52.12 96 ARG A O 1
ATOM 764 N N . LYS A 1 97 ? 6.009 11.297 -62.893 1.00 55.00 97 LYS A N 1
ATOM 765 C CA . LYS A 1 97 ? 6.716 10.406 -62.008 1.00 55.00 97 LYS A CA 1
ATOM 766 C C . LYS A 1 97 ? 8.134 10.906 -62.192 1.00 55.00 97 LYS A C 1
ATOM 768 O O . LYS A 1 97 ? 8.759 10.617 -63.206 1.00 55.00 97 LYS A O 1
ATOM 773 N N . LYS A 1 98 ? 8.547 11.841 -61.330 1.00 53.44 98 LYS A N 1
ATOM 774 C CA . LYS A 1 98 ? 9.938 12.209 -61.177 1.00 53.44 98 LYS A CA 1
ATOM 775 C C . LYS A 1 98 ? 10.520 10.870 -60.810 1.00 53.44 98 LYS A C 1
ATOM 777 O O . LYS A 1 98 ? 10.242 10.363 -59.725 1.00 53.44 98 LYS A O 1
ATOM 782 N N . GLU A 1 99 ? 11.091 10.221 -61.817 1.00 56.34 99 GLU A N 1
ATOM 783 C CA . GLU A 1 99 ? 11.846 9.001 -61.658 1.00 56.34 99 GLU A CA 1
ATOM 784 C C . GLU A 1 99 ? 12.700 9.284 -60.435 1.00 56.34 99 GLU A C 1
ATOM 786 O O . GLU A 1 99 ? 13.388 10.313 -60.451 1.00 56.34 99 GLU A O 1
ATOM 791 N N . PRO A 1 100 ? 12.475 8.577 -59.309 1.00 61.84 100 PRO A N 1
ATOM 792 C CA . PRO A 1 100 ? 13.240 8.851 -58.118 1.00 61.84 100 PRO A CA 1
ATOM 793 C C . PRO A 1 100 ? 14.674 8.706 -58.582 1.00 61.84 100 PRO A C 1
ATOM 795 O O . PRO A 1 100 ? 15.083 7.622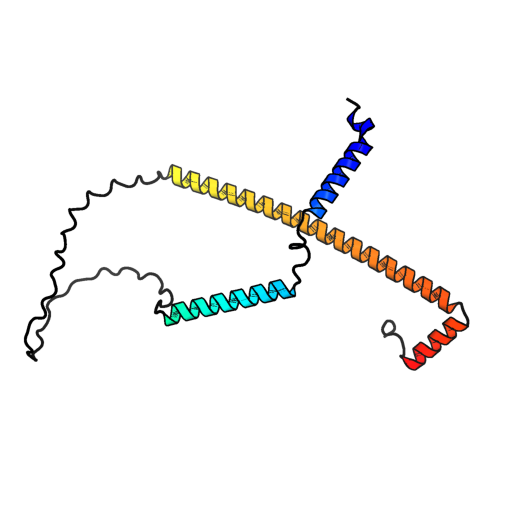 -58.996 1.00 61.84 100 PRO A O 1
ATOM 798 N N . GLU A 1 101 ? 15.361 9.847 -58.629 1.00 64.62 101 GLU A N 1
ATOM 799 C CA . GLU A 1 101 ? 16.793 9.941 -58.828 1.00 64.62 101 GLU A CA 1
ATOM 800 C C . GLU A 1 101 ? 17.359 8.784 -58.016 1.00 64.62 101 GLU A C 1
ATOM 802 O O . GLU A 1 101 ? 16.967 8.707 -56.846 1.00 64.62 101 GLU A O 1
ATOM 807 N N . PRO A 1 102 ? 18.062 7.812 -58.636 1.00 62.75 102 PRO A N 1
ATOM 808 C CA . PRO A 1 102 ? 18.374 6.537 -58.006 1.00 62.75 102 PRO A CA 1
ATOM 809 C C . PRO A 1 102 ? 18.933 6.867 -56.640 1.00 62.75 102 PRO A C 1
ATOM 811 O O . PRO A 1 102 ? 20.020 7.439 -56.555 1.00 62.75 102 PRO A O 1
ATOM 814 N N . ALA A 1 103 ? 18.103 6.659 -55.609 1.00 64.12 103 ALA A N 1
ATOM 815 C CA . ALA A 1 103 ? 18.384 7.202 -54.298 1.00 64.12 103 ALA A CA 1
ATOM 816 C C . ALA A 1 103 ? 19.743 6.630 -53.959 1.00 64.12 103 ALA A C 1
ATOM 818 O O . ALA A 1 103 ? 19.882 5.402 -53.963 1.00 64.12 103 ALA A O 1
ATOM 819 N N . ALA A 1 104 ? 20.739 7.513 -53.813 1.00 67.19 104 ALA A N 1
ATOM 820 C CA . ALA A 1 104 ? 22.093 7.124 -53.469 1.00 67.19 104 ALA A CA 1
ATOM 821 C C . ALA A 1 104 ? 21.952 6.050 -52.401 1.00 67.19 104 ALA A C 1
ATOM 823 O O . ALA A 1 104 ? 21.271 6.299 -51.401 1.00 67.19 104 ALA A O 1
ATOM 824 N N . THR A 1 105 ? 22.442 4.838 -52.694 1.00 67.25 105 THR A N 1
ATOM 825 C CA . THR A 1 105 ? 22.292 3.673 -51.818 1.00 67.25 105 THR A CA 1
ATOM 826 C C . THR A 1 105 ? 22.496 4.163 -50.394 1.00 67.25 105 THR A C 1
ATOM 828 O O . THR A 1 105 ? 23.574 4.714 -50.137 1.00 67.25 105 THR A O 1
ATOM 831 N N . PRO A 1 106 ? 21.470 4.091 -49.517 1.00 73.62 106 PRO A N 1
ATOM 832 C CA . PRO A 1 106 ? 21.599 4.636 -48.180 1.00 73.62 106 PRO A CA 1
ATOM 833 C C . PRO A 1 106 ? 22.868 4.033 -47.580 1.00 73.62 106 PRO A C 1
ATOM 835 O O . PRO A 1 106 ? 23.104 2.833 -47.780 1.00 73.62 106 PRO A O 1
ATOM 838 N N . PRO A 1 107 ? 23.726 4.846 -46.937 1.00 77.06 107 PRO A N 1
ATOM 839 C CA . PRO A 1 107 ? 24.968 4.339 -46.381 1.00 77.06 107 PRO A CA 1
ATOM 840 C C . PRO A 1 107 ? 24.641 3.114 -45.520 1.00 77.06 107 PRO A C 1
ATOM 842 O O . PRO A 1 107 ? 23.624 3.136 -44.815 1.00 77.06 107 PRO A O 1
ATOM 845 N N . PRO A 1 108 ? 25.435 2.030 -45.608 1.00 77.75 108 PRO A N 1
ATOM 846 C CA . PRO A 1 108 ? 25.164 0.819 -44.852 1.00 77.75 108 PRO A CA 1
ATOM 847 C C . PRO A 1 108 ? 25.031 1.200 -43.382 1.00 77.75 108 PRO A C 1
ATOM 849 O O . PRO A 1 108 ? 25.967 1.726 -42.779 1.00 77.75 108 PRO A O 1
ATOM 852 N N . VAL A 1 109 ? 23.840 0.986 -42.821 1.00 80.25 109 VAL A N 1
ATOM 853 C CA . VAL A 1 109 ? 23.603 1.224 -41.400 1.00 80.25 109 VAL A CA 1
ATOM 854 C C . VAL A 1 109 ? 24.589 0.323 -40.656 1.00 80.25 109 VAL A C 1
ATOM 856 O O . VAL A 1 109 ? 24.588 -0.886 -40.917 1.00 80.25 109 VAL A O 1
ATOM 859 N N . PRO A 1 110 ? 25.461 0.865 -39.787 1.00 80.94 110 PRO A N 1
ATOM 860 C CA . PRO A 1 110 ? 26.429 0.051 -39.073 1.00 80.94 110 PRO A CA 1
ATOM 861 C C . PRO A 1 110 ? 25.663 -0.974 -38.242 1.00 80.94 110 PRO A C 1
ATOM 863 O O . PRO A 1 110 ? 24.939 -0.622 -37.308 1.00 80.94 110 PRO A O 1
ATOM 866 N N . GLN A 1 111 ? 25.771 -2.248 -38.622 1.00 83.06 111 GLN A N 1
ATOM 867 C CA . GLN A 1 111 ? 25.165 -3.316 -37.846 1.00 83.06 111 GLN A CA 1
ATOM 868 C C . GLN A 1 111 ? 25.909 -3.395 -36.511 1.00 83.06 111 GLN A C 1
ATOM 870 O O . GLN A 1 111 ? 27.144 -3.430 -36.512 1.00 83.06 111 GLN A O 1
ATOM 875 N N . PRO A 1 112 ? 25.198 -3.393 -35.371 1.00 82.06 112 PRO A N 1
ATOM 876 C CA . PRO A 1 112 ? 25.854 -3.572 -34.090 1.00 82.06 112 PRO A CA 1
ATOM 877 C C . PRO A 1 112 ? 26.582 -4.915 -34.106 1.00 82.06 112 PRO A C 1
ATOM 879 O O . PRO A 1 112 ? 26.031 -5.930 -34.536 1.00 82.06 112 PRO A O 1
ATOM 882 N N . SER A 1 113 ? 27.831 -4.922 -33.646 1.00 90.69 113 SER A N 1
ATOM 883 C CA . SER A 1 113 ? 28.562 -6.172 -33.477 1.00 90.69 113 SER A CA 1
ATOM 884 C C . SER A 1 113 ? 27.805 -7.075 -32.499 1.00 90.69 113 SER A C 1
ATOM 886 O O . SER A 1 113 ? 27.148 -6.598 -31.571 1.00 90.69 113 SER A O 1
ATOM 888 N N . MET A 1 114 ? 27.911 -8.394 -32.676 1.00 88.44 114 MET A N 1
ATOM 889 C CA . MET A 1 114 ? 27.290 -9.362 -31.761 1.00 88.44 114 MET A CA 1
ATOM 890 C C . MET A 1 114 ? 27.687 -9.091 -30.298 1.00 88.44 114 MET A C 1
ATOM 892 O O . MET A 1 114 ? 26.860 -9.195 -29.397 1.00 88.44 114 MET A O 1
ATOM 896 N N . ALA A 1 115 ? 28.928 -8.647 -30.073 1.00 93.31 115 ALA A N 1
ATOM 897 C CA . ALA A 1 115 ? 29.418 -8.231 -28.762 1.00 93.31 115 ALA A CA 1
ATOM 898 C C . ALA A 1 115 ? 28.605 -7.067 -28.161 1.00 93.31 115 ALA A C 1
ATOM 900 O O . ALA A 1 115 ? 28.177 -7.156 -27.013 1.00 93.31 115 ALA A O 1
ATOM 901 N N . ALA A 1 116 ? 28.311 -6.023 -28.944 1.00 93.69 116 ALA A N 1
ATOM 902 C CA . ALA A 1 116 ? 27.512 -4.885 -28.483 1.00 93.69 116 ALA A CA 1
ATOM 903 C C . ALA A 1 116 ? 26.055 -5.275 -28.168 1.00 93.69 116 ALA A C 1
ATOM 905 O O . ALA A 1 116 ? 25.430 -4.712 -27.266 1.00 93.69 116 ALA A O 1
ATOM 906 N N . VAL A 1 117 ? 25.500 -6.253 -28.894 1.00 95.00 117 VAL A N 1
ATOM 907 C CA . VAL A 1 117 ? 24.158 -6.787 -28.609 1.00 95.00 117 VAL A CA 1
ATOM 908 C C . VAL A 1 117 ? 24.151 -7.560 -27.289 1.00 95.00 117 VAL A C 1
ATOM 910 O O . VAL A 1 117 ? 23.256 -7.342 -26.471 1.00 95.00 117 VAL A O 1
ATOM 913 N N . LEU A 1 118 ? 25.150 -8.415 -27.054 1.00 96.88 118 LEU A N 1
ATOM 914 C CA . LEU A 1 118 ? 25.279 -9.180 -25.809 1.00 96.88 118 LEU A CA 1
ATOM 915 C C . LEU A 1 118 ? 25.477 -8.266 -24.594 1.00 96.88 118 LEU A C 1
ATOM 917 O O . LEU A 1 118 ? 24.821 -8.460 -23.572 1.00 96.88 118 LEU A O 1
ATOM 921 N N . GLU A 1 119 ? 26.303 -7.228 -24.717 1.00 97.25 119 GLU A N 1
ATOM 922 C CA . GLU A 1 119 ? 26.503 -6.237 -23.654 1.00 97.25 119 GLU A CA 1
ATOM 923 C C . GLU A 1 119 ? 25.199 -5.495 -23.322 1.00 97.25 119 GLU A C 1
ATOM 925 O O . GLU A 1 119 ? 24.835 -5.334 -22.154 1.00 97.25 119 GLU A O 1
ATOM 930 N N . ARG A 1 120 ? 24.424 -5.114 -24.347 1.00 96.94 120 ARG A N 1
ATOM 931 C CA . ARG A 1 120 ? 23.105 -4.500 -24.148 1.00 96.94 120 ARG A CA 1
ATOM 932 C C . ARG A 1 120 ? 22.139 -5.444 -23.427 1.00 96.94 120 ARG A C 1
ATOM 934 O O . ARG A 1 120 ? 21.402 -4.990 -22.552 1.00 96.94 120 ARG A O 1
ATOM 941 N N . GLN A 1 121 ? 22.126 -6.729 -23.778 1.00 97.88 121 GLN A N 1
ATOM 942 C CA . GLN A 1 121 ? 21.282 -7.724 -23.111 1.00 97.88 121 GLN A CA 1
ATOM 943 C C . GLN A 1 121 ? 21.690 -7.927 -21.648 1.00 97.88 121 GLN A C 1
ATOM 945 O O . GLN A 1 121 ? 20.817 -7.957 -20.780 1.00 97.88 121 GLN A O 1
ATOM 950 N N . ALA A 1 122 ? 22.994 -7.998 -21.365 1.00 98.00 122 ALA A N 1
ATOM 951 C CA . ALA A 1 122 ? 23.512 -8.106 -20.003 1.00 98.00 122 ALA A CA 1
ATOM 952 C C . ALA A 1 122 ? 23.084 -6.903 -19.149 1.00 98.00 122 ALA A C 1
ATOM 954 O O . ALA A 1 122 ? 22.520 -7.081 -18.070 1.00 98.00 122 ALA A O 1
ATOM 955 N N . ARG A 1 123 ? 23.228 -5.685 -19.683 1.00 98.38 123 ARG A N 1
ATOM 956 C CA . ARG A 1 123 ? 22.817 -4.454 -18.997 1.00 98.38 123 ARG A CA 1
ATOM 957 C C . ARG A 1 123 ? 21.315 -4.414 -18.704 1.00 98.38 123 ARG A C 1
ATOM 959 O O . ARG A 1 123 ? 20.912 -4.004 -17.620 1.00 98.38 123 ARG A O 1
ATOM 966 N N . LEU A 1 124 ? 20.479 -4.857 -19.645 1.00 98.25 124 LEU A N 1
ATOM 967 C CA . LEU A 1 124 ? 19.032 -4.959 -19.422 1.00 98.25 124 LEU A CA 1
ATOM 968 C C . LEU A 1 124 ? 18.695 -5.993 -18.339 1.00 98.25 124 LEU A C 1
ATOM 970 O O . LEU A 1 124 ? 17.834 -5.740 -17.499 1.00 98.25 124 LEU A O 1
ATOM 974 N N . ALA A 1 125 ? 19.380 -7.137 -18.324 1.00 98.25 125 ALA A N 1
ATOM 975 C CA . ALA A 1 125 ? 19.177 -8.159 -17.301 1.00 98.25 125 ALA A CA 1
ATOM 976 C C . ALA A 1 125 ? 19.571 -7.662 -15.899 1.00 98.25 125 ALA A C 1
ATOM 978 O O . ALA A 1 125 ? 18.883 -7.963 -14.923 1.00 98.25 125 ALA A O 1
ATOM 979 N N . GLU A 1 126 ? 20.644 -6.877 -15.789 1.00 98.50 126 GLU A N 1
ATOM 980 C CA . GLU A 1 126 ? 21.044 -6.235 -14.533 1.00 98.50 126 GLU A CA 1
ATOM 981 C C . GLU A 1 126 ? 20.010 -5.211 -14.059 1.00 98.50 126 GLU A C 1
ATOM 983 O O . GLU A 1 126 ? 19.594 -5.268 -12.901 1.00 98.50 126 GLU A O 1
ATOM 988 N N . GLN A 1 127 ? 19.513 -4.358 -14.961 1.00 97.81 127 GLN A N 1
ATOM 989 C CA . GLN A 1 127 ? 18.447 -3.398 -14.649 1.00 97.81 127 GLN A CA 1
ATOM 990 C C . GLN A 1 127 ? 17.174 -4.091 -14.150 1.00 97.81 127 GLN A C 1
ATOM 992 O O . GLN A 1 127 ? 16.560 -3.644 -13.181 1.00 97.81 127 GLN A O 1
ATOM 997 N N . MET A 1 128 ? 16.788 -5.211 -14.768 1.00 98.31 128 MET A N 1
ATOM 998 C CA . MET A 1 128 ? 15.630 -5.991 -14.325 1.00 98.31 128 MET A CA 1
ATOM 999 C C . MET A 1 128 ? 15.835 -6.569 -12.921 1.00 98.31 128 MET A C 1
ATOM 1001 O O . MET A 1 128 ? 14.951 -6.437 -12.075 1.00 98.31 128 MET A O 1
ATOM 1005 N N . LYS A 1 129 ? 17.017 -7.131 -12.635 1.00 98.44 129 LYS A N 1
ATOM 1006 C CA . LYS A 1 129 ? 17.349 -7.655 -11.299 1.00 98.44 129 LYS A CA 1
ATOM 1007 C C . LYS A 1 129 ? 17.343 -6.565 -10.228 1.00 98.44 129 LYS A C 1
ATOM 1009 O O . LYS A 1 129 ? 16.896 -6.812 -9.109 1.00 98.44 129 LYS A O 1
ATOM 1014 N N . GLU A 1 130 ? 17.838 -5.373 -10.543 1.00 98.44 130 GLU A N 1
ATOM 1015 C CA . GLU A 1 130 ? 17.835 -4.239 -9.616 1.00 98.44 130 GLU A CA 1
ATOM 1016 C C . GLU A 1 130 ? 16.406 -3.767 -9.308 1.00 98.44 130 GLU A C 1
ATOM 1018 O O . GLU A 1 130 ? 16.040 -3.616 -8.140 1.00 98.44 130 GLU A O 1
ATOM 1023 N N . LEU A 1 131 ? 15.562 -3.630 -10.336 1.00 98.12 131 LEU A N 1
ATOM 1024 C CA . LEU A 1 131 ? 14.152 -3.271 -10.163 1.00 98.12 131 LEU A CA 1
ATOM 1025 C C . LEU A 1 131 ? 13.374 -4.320 -9.361 1.00 98.12 131 LEU A C 1
ATOM 1027 O O . LEU A 1 131 ? 12.527 -3.959 -8.542 1.00 98.12 131 LEU A O 1
ATOM 1031 N N . GLU A 1 132 ? 13.649 -5.607 -9.569 1.00 98.38 132 GLU A N 1
ATOM 1032 C CA . GLU A 1 132 ? 13.046 -6.692 -8.789 1.00 98.38 132 GLU A CA 1
ATOM 1033 C C . GLU A 1 132 ? 13.439 -6.623 -7.312 1.00 98.38 132 GLU A C 1
ATOM 1035 O O . GLU A 1 132 ? 12.564 -6.722 -6.448 1.00 98.38 132 GLU A O 1
ATOM 1040 N N . ARG A 1 133 ? 14.721 -6.379 -7.007 1.00 98.50 133 ARG A N 1
ATOM 1041 C CA . ARG A 1 133 ? 15.192 -6.182 -5.624 1.00 98.50 133 ARG A CA 1
ATOM 1042 C C . ARG A 1 133 ? 14.509 -4.984 -4.971 1.00 98.50 133 ARG A C 1
ATOM 1044 O O . ARG A 1 133 ? 13.937 -5.128 -3.892 1.00 98.50 133 ARG A O 1
ATOM 1051 N N . ALA A 1 134 ? 14.462 -3.847 -5.664 1.00 98.00 134 ALA A N 1
ATOM 1052 C CA . ALA A 1 134 ? 13.795 -2.647 -5.168 1.00 98.00 134 ALA A CA 1
ATOM 1053 C C . ALA A 1 134 ? 12.288 -2.869 -4.929 1.00 98.00 134 ALA A C 1
ATOM 1055 O O . ALA A 1 134 ? 11.727 -2.381 -3.945 1.00 98.00 134 ALA A O 1
ATOM 1056 N N . ARG A 1 135 ? 11.607 -3.627 -5.802 1.00 98.38 135 ARG A N 1
ATOM 1057 C CA . ARG A 1 135 ? 10.197 -4.008 -5.603 1.00 98.38 135 ARG A CA 1
ATOM 1058 C C . ARG A 1 135 ? 10.020 -4.917 -4.391 1.00 98.38 135 ARG A C 1
ATOM 1060 O O . ARG A 1 135 ? 9.101 -4.682 -3.609 1.00 98.38 135 ARG A O 1
ATOM 1067 N N . ALA A 1 136 ? 10.887 -5.912 -4.218 1.00 98.50 136 ALA A N 1
ATOM 1068 C CA . ALA A 1 136 ? 10.828 -6.828 -3.084 1.00 98.50 136 ALA A CA 1
ATOM 1069 C C . ALA A 1 136 ? 11.033 -6.097 -1.746 1.00 98.50 136 ALA A C 1
ATOM 1071 O O . ALA A 1 136 ? 10.303 -6.352 -0.789 1.00 98.50 136 ALA A O 1
ATOM 1072 N N . GLU A 1 137 ? 11.969 -5.150 -1.680 1.00 98.12 137 GLU A N 1
ATOM 1073 C CA . GLU A 1 137 ? 12.201 -4.323 -0.489 1.00 98.12 137 GLU A CA 1
ATOM 1074 C C . GLU A 1 137 ? 10.991 -3.451 -0.151 1.00 98.12 137 GLU A C 1
ATOM 1076 O O . GLU A 1 137 ? 10.507 -3.480 0.982 1.00 98.12 137 GLU A O 1
ATOM 1081 N N . LYS A 1 138 ? 10.429 -2.749 -1.143 1.00 97.81 138 LYS A N 1
ATOM 1082 C CA . LYS A 1 138 ? 9.210 -1.949 -0.949 1.00 97.81 138 LYS A CA 1
ATOM 1083 C C . LYS A 1 138 ? 8.022 -2.803 -0.517 1.00 97.81 138 LYS A C 1
ATOM 1085 O O . LYS A 1 138 ? 7.241 -2.383 0.331 1.00 97.81 138 LYS A O 1
ATOM 1090 N N . GLN A 1 139 ? 7.885 -4.006 -1.070 1.00 98.12 139 GLN A N 1
ATOM 1091 C CA . GLN A 1 139 ? 6.820 -4.928 -0.683 1.00 98.12 139 GLN A CA 1
ATOM 1092 C C . GLN A 1 139 ? 6.982 -5.409 0.764 1.00 98.12 139 GLN A C 1
ATOM 1094 O O . GLN A 1 139 ? 5.985 -5.504 1.478 1.00 98.12 139 GLN A O 1
ATOM 1099 N N . ARG A 1 140 ? 8.217 -5.666 1.216 1.00 97.81 140 ARG A N 1
ATOM 1100 C CA . ARG A 1 140 ? 8.507 -6.003 2.620 1.00 97.81 140 ARG A CA 1
ATOM 1101 C C . ARG A 1 140 ? 8.164 -4.847 3.556 1.00 97.81 140 ARG A C 1
ATOM 1103 O O . ARG A 1 140 ? 7.439 -5.069 4.518 1.00 97.81 140 ARG A O 1
ATOM 1110 N N . GLN A 1 141 ? 8.582 -3.626 3.225 1.00 97.56 141 GLN A N 1
ATOM 1111 C CA . GLN A 1 141 ? 8.239 -2.428 4.003 1.00 97.56 141 GLN A CA 1
ATOM 1112 C C . GLN A 1 141 ? 6.720 -2.215 4.079 1.00 97.56 141 GLN A C 1
ATOM 1114 O O . GLN A 1 141 ? 6.173 -1.957 5.147 1.00 97.56 141 GLN A O 1
ATOM 1119 N N . ALA A 1 142 ? 6.008 -2.376 2.960 1.00 97.38 142 ALA A N 1
ATOM 1120 C CA . ALA A 1 142 ? 4.552 -2.256 2.938 1.00 97.38 142 ALA A CA 1
ATOM 1121 C C . ALA A 1 142 ? 3.862 -3.345 3.778 1.00 97.38 142 ALA A C 1
ATOM 1123 O O . ALA A 1 142 ? 2.860 -3.069 4.440 1.00 97.38 142 ALA A O 1
ATOM 1124 N N . ALA A 1 143 ? 4.388 -4.573 3.762 1.00 97.38 143 ALA A N 1
ATOM 1125 C CA . ALA A 1 143 ? 3.884 -5.659 4.595 1.00 97.38 143 ALA A CA 1
ATOM 1126 C C . ALA A 1 143 ? 4.097 -5.371 6.089 1.00 97.38 143 ALA A C 1
ATOM 1128 O O . ALA A 1 143 ? 3.165 -5.566 6.863 1.00 97.38 143 ALA A O 1
ATOM 1129 N N . GLU A 1 144 ? 5.264 -4.846 6.465 1.00 97.12 144 GLU A N 1
ATOM 113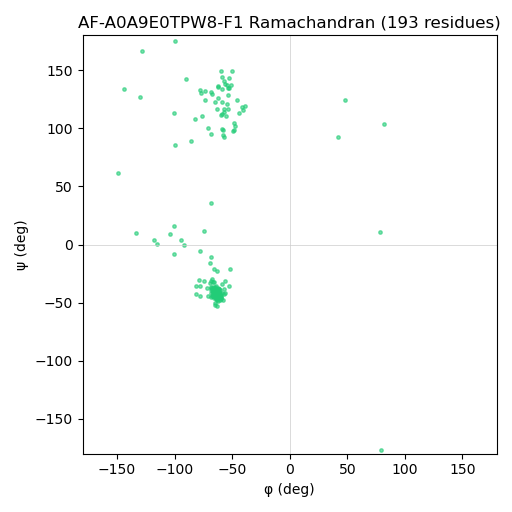0 C CA . GLU A 1 144 ? 5.601 -4.468 7.843 1.00 97.12 144 GLU A CA 1
ATOM 1131 C C . GLU A 1 144 ? 4.715 -3.328 8.366 1.00 97.12 144 GLU A C 1
ATOM 1133 O O . GLU A 1 144 ? 4.137 -3.426 9.448 1.00 97.12 144 GLU A O 1
ATOM 1138 N N . VAL A 1 145 ? 4.509 -2.277 7.567 1.00 97.56 145 VAL A N 1
ATOM 1139 C CA . VAL A 1 145 ? 3.590 -1.183 7.926 1.00 97.56 145 VAL A CA 1
ATOM 1140 C C . VAL A 1 145 ? 2.160 -1.703 8.067 1.00 97.56 145 VAL A C 1
ATOM 1142 O O . VAL A 1 145 ? 1.447 -1.320 8.994 1.00 97.56 145 VAL A O 1
ATOM 1145 N N . ARG A 1 146 ? 1.727 -2.607 7.178 1.00 96.75 146 ARG A N 1
ATOM 1146 C CA . ARG A 1 146 ? 0.393 -3.212 7.258 1.00 96.75 146 ARG A CA 1
ATOM 1147 C C . ARG A 1 146 ? 0.238 -4.083 8.506 1.00 96.75 146 ARG A C 1
ATOM 1149 O O . ARG A 1 146 ? -0.827 -4.024 9.120 1.00 96.75 146 ARG A O 1
ATOM 1156 N N . SER A 1 147 ? 1.243 -4.876 8.883 1.00 95.81 147 SER A N 1
ATOM 1157 C CA . SER A 1 147 ? 1.185 -5.676 10.112 1.00 95.81 147 SER A CA 1
ATOM 1158 C C . SER A 1 147 ? 1.181 -4.791 11.355 1.00 95.81 147 SER A C 1
ATOM 1160 O O . SER A 1 147 ? 0.313 -4.977 12.203 1.00 95.81 147 SER A O 1
ATOM 1162 N N . ALA A 1 148 ? 2.035 -3.766 11.411 1.00 95.31 148 ALA A N 1
ATOM 1163 C CA . ALA A 1 148 ? 2.064 -2.817 12.524 1.00 95.31 148 ALA A CA 1
ATOM 1164 C C . ALA A 1 148 ? 0.727 -2.065 12.674 1.00 95.31 148 ALA A C 1
ATOM 1166 O O . ALA A 1 148 ? 0.185 -1.952 13.772 1.00 95.31 148 ALA A O 1
ATOM 1167 N N . ALA A 1 149 ? 0.131 -1.615 11.564 1.00 94.94 149 ALA A N 1
ATOM 1168 C CA . ALA A 1 149 ? -1.184 -0.975 11.583 1.00 94.94 149 ALA A CA 1
ATOM 1169 C C . ALA A 1 149 ? -2.300 -1.940 12.029 1.00 94.94 149 ALA A C 1
ATOM 1171 O O . ALA A 1 149 ? -3.236 -1.540 12.725 1.00 94.94 149 ALA A O 1
ATOM 1172 N N . ALA A 1 150 ? -2.218 -3.218 11.644 1.00 94.94 150 ALA A N 1
ATOM 1173 C CA . ALA A 1 150 ? -3.172 -4.233 12.077 1.00 94.94 150 ALA A CA 1
ATOM 1174 C C . ALA A 1 150 ? -3.057 -4.532 13.582 1.00 94.94 150 ALA A C 1
ATOM 1176 O O . ALA A 1 150 ? -4.085 -4.707 14.238 1.00 94.94 150 ALA A O 1
ATOM 1177 N N . GLU A 1 151 ? -1.842 -4.558 14.131 1.00 94.75 151 GLU A N 1
ATOM 1178 C CA . GLU A 1 151 ? -1.588 -4.720 15.568 1.00 94.75 151 GLU A CA 1
ATOM 1179 C C . GLU A 1 151 ? -2.120 -3.529 16.367 1.00 94.75 151 GLU A C 1
ATOM 1181 O O . GLU A 1 151 ? -2.947 -3.728 17.256 1.00 94.75 151 GLU A O 1
ATOM 1186 N N . GLN A 1 152 ? -1.793 -2.298 15.965 1.00 92.81 152 GLN A N 1
ATOM 1187 C CA . GLN A 1 152 ? -2.329 -1.085 16.599 1.00 92.81 152 GLN A CA 1
ATOM 1188 C C . GLN A 1 152 ? -3.861 -1.061 16.602 1.00 92.81 152 GLN A C 1
ATOM 1190 O O . GLN A 1 152 ? -4.489 -0.712 17.602 1.00 92.81 152 GLN A O 1
ATOM 1195 N N . LYS A 1 153 ? -4.496 -1.474 15.496 1.00 93.31 153 LYS A N 1
ATOM 1196 C CA . LYS A 1 153 ? -5.960 -1.554 15.421 1.00 93.31 153 LYS A CA 1
ATOM 1197 C C . LYS A 1 153 ? -6.531 -2.611 16.369 1.00 93.31 153 LYS A C 1
ATOM 1199 O O . LYS A 1 153 ? -7.600 -2.391 16.938 1.00 93.31 153 LYS A O 1
ATOM 1204 N N . ARG A 1 154 ? -5.852 -3.750 16.538 1.00 92.25 154 ARG A N 1
ATOM 1205 C CA . ARG A 1 154 ? -6.261 -4.797 17.490 1.00 92.25 154 ARG A CA 1
ATOM 1206 C C . ARG A 1 154 ? -6.137 -4.318 18.931 1.00 92.25 154 ARG A C 1
ATOM 1208 O O . ARG A 1 154 ? -7.070 -4.530 19.698 1.00 92.25 154 ARG A O 1
ATOM 1215 N N . GLU A 1 155 ? -5.045 -3.648 19.277 1.00 90.69 155 GLU A N 1
ATOM 1216 C CA . GLU A 1 155 ? -4.837 -3.079 20.612 1.00 90.69 155 GLU A CA 1
ATOM 1217 C C . GLU A 1 155 ? -5.869 -1.994 20.931 1.00 90.69 155 GLU A C 1
ATOM 1219 O O . GLU A 1 155 ? -6.506 -2.039 21.983 1.00 90.69 155 GLU A O 1
ATOM 1224 N N . ALA A 1 156 ? -6.122 -1.079 19.990 1.00 88.19 156 ALA A N 1
ATOM 1225 C CA . ALA A 1 156 ? -7.147 -0.050 20.144 1.00 88.19 156 ALA A CA 1
ATOM 1226 C C . ALA A 1 156 ? -8.551 -0.655 20.322 1.00 88.19 156 ALA A C 1
ATOM 1228 O O . ALA A 1 156 ? -9.317 -0.211 21.177 1.00 88.19 156 ALA A O 1
ATOM 1229 N N . ALA A 1 157 ? -8.885 -1.698 19.553 1.00 86.38 157 ALA A N 1
ATOM 1230 C CA . ALA A 1 157 ? -10.157 -2.402 19.696 1.00 86.38 157 ALA A CA 1
ATOM 1231 C C . ALA A 1 157 ? -10.269 -3.139 21.042 1.00 86.38 157 ALA A C 1
ATOM 1233 O O . ALA A 1 157 ? -11.334 -3.120 21.660 1.00 86.38 157 ALA A O 1
ATOM 1234 N N . ALA A 1 158 ? -9.183 -3.758 21.516 1.00 84.50 158 ALA A N 1
ATOM 1235 C CA . ALA A 1 158 ? -9.145 -4.428 22.813 1.00 84.50 158 ALA A CA 1
ATOM 1236 C C . ALA A 1 158 ? -9.313 -3.435 23.976 1.00 84.50 158 ALA A C 1
ATOM 1238 O O . ALA A 1 158 ? -10.097 -3.700 24.888 1.00 84.50 158 ALA A O 1
ATOM 1239 N N . GLY A 1 159 ? -8.651 -2.274 23.911 1.00 81.00 159 GLY A N 1
ATOM 1240 C CA . GLY A 1 159 ? -8.804 -1.196 24.893 1.00 81.00 159 GLY A CA 1
ATOM 1241 C C . GLY A 1 159 ? -10.230 -0.641 24.930 1.00 81.00 159 GLY A C 1
ATOM 1242 O O . GLY A 1 159 ? -10.852 -0.603 25.990 1.00 81.00 159 GLY A O 1
ATOM 1243 N N . ALA A 1 160 ? -10.802 -0.320 23.764 1.00 80.75 160 ALA A N 1
ATOM 1244 C CA . ALA A 1 160 ? -12.169 0.196 23.670 1.00 80.75 160 ALA A CA 1
ATOM 1245 C C . ALA A 1 160 ? -13.225 -0.801 24.190 1.00 80.75 160 ALA A C 1
ATOM 1247 O O . ALA A 1 160 ? -14.194 -0.404 24.842 1.00 80.75 160 ALA A O 1
ATOM 1248 N N . ALA A 1 161 ? -13.039 -2.101 23.933 1.00 79.00 161 ALA A N 1
ATOM 1249 C CA . ALA A 1 161 ? -13.927 -3.142 24.447 1.00 79.00 161 ALA A CA 1
ATOM 1250 C C . ALA A 1 161 ? -13.825 -3.304 25.977 1.00 79.00 161 ALA A C 1
ATOM 1252 O O . ALA A 1 161 ? -14.841 -3.549 26.633 1.00 79.00 161 ALA A O 1
ATOM 1253 N N . GLY A 1 162 ? -12.623 -3.152 26.544 1.00 79.81 162 GLY A N 1
ATOM 1254 C CA . GLY A 1 162 ? -12.389 -3.176 27.990 1.00 79.81 162 GLY A CA 1
ATOM 1255 C C . GLY A 1 162 ? -13.064 -2.006 28.708 1.00 79.81 162 GLY A C 1
ATOM 1256 O O . GLY A 1 162 ? -13.868 -2.223 29.618 1.00 79.81 162 GLY A O 1
ATOM 1257 N N . ASP A 1 163 ? -12.827 -0.781 28.234 1.00 82.75 163 ASP A N 1
ATOM 1258 C CA . ASP A 1 163 ? -13.375 0.438 28.843 1.00 82.75 163 ASP A CA 1
ATOM 1259 C C . ASP A 1 163 ? -14.909 0.473 28.804 1.00 82.75 163 ASP A C 1
ATOM 1261 O O . ASP A 1 163 ? -15.562 0.815 29.797 1.00 82.75 163 ASP A O 1
ATOM 1265 N N . GLY A 1 164 ? -15.507 0.060 27.680 1.00 84.12 164 GLY A N 1
ATOM 1266 C CA . GLY A 1 164 ? -16.962 -0.018 27.545 1.00 84.12 164 GLY A CA 1
ATOM 1267 C C . GLY A 1 164 ? -17.590 -1.024 28.515 1.00 84.12 164 GLY A C 1
ATOM 1268 O O . GLY A 1 164 ? -18.637 -0.748 29.110 1.00 84.12 164 GLY A O 1
ATOM 1269 N N . ARG A 1 165 ? -16.936 -2.172 28.727 1.00 84.75 165 ARG A N 1
ATOM 1270 C CA . ARG A 1 165 ? -17.406 -3.201 29.663 1.00 84.75 165 ARG A CA 1
ATOM 1271 C C . ARG A 1 165 ? -17.336 -2.723 31.109 1.00 84.75 165 ARG A C 1
ATOM 1273 O O . ARG A 1 165 ? -18.299 -2.920 31.849 1.00 84.75 165 ARG A O 1
ATOM 1280 N N . ASP A 1 166 ? -16.247 -2.076 31.504 1.00 87.50 166 ASP A N 1
ATOM 1281 C CA . ASP A 1 166 ? -16.085 -1.569 32.868 1.00 87.50 166 ASP A CA 1
ATOM 1282 C C . ASP A 1 166 ? -17.045 -0.418 33.178 1.00 87.50 166 ASP A C 1
ATOM 1284 O O . ASP A 1 166 ? -17.620 -0.369 34.270 1.00 87.50 166 ASP A O 1
ATOM 1288 N N . ALA A 1 167 ? -17.276 0.483 32.221 1.00 87.50 167 ALA A N 1
ATOM 1289 C CA . ALA A 1 167 ? -18.289 1.527 32.348 1.00 87.50 167 ALA A CA 1
ATOM 1290 C C . ALA A 1 167 ? -19.697 0.930 32.512 1.00 87.50 167 ALA A C 1
ATOM 1292 O O . ALA A 1 167 ? -20.450 1.349 33.394 1.00 87.50 167 ALA A O 1
ATOM 1293 N N . TRP A 1 168 ? -20.033 -0.098 31.726 1.00 87.81 168 TRP A N 1
ATOM 1294 C CA . TRP A 1 168 ? -21.318 -0.790 31.825 1.00 87.81 168 TRP A CA 1
ATOM 1295 C C . TRP A 1 168 ? -21.485 -1.543 33.154 1.00 87.81 168 TRP A C 1
ATOM 1297 O O . TRP A 1 168 ? -22.526 -1.437 33.802 1.00 87.81 168 TRP A O 1
ATOM 1307 N N . LEU A 1 169 ? -20.445 -2.242 33.621 1.00 91.06 169 LEU A N 1
ATOM 1308 C CA . LEU A 1 169 ? -20.455 -2.908 34.929 1.00 91.06 169 LEU A CA 1
ATOM 1309 C C . LEU A 1 169 ? -20.620 -1.908 36.080 1.00 91.06 169 LEU A C 1
ATOM 1311 O O . LEU A 1 169 ? -21.315 -2.207 37.053 1.00 91.06 169 LEU A O 1
ATOM 1315 N N . LYS A 1 170 ? -20.009 -0.721 35.981 1.00 92.50 170 LYS A N 1
ATOM 1316 C CA . LYS A 1 170 ? -20.213 0.368 36.948 1.00 92.50 170 LYS A CA 1
ATOM 1317 C C . LYS A 1 170 ? -21.661 0.857 36.939 1.00 92.50 170 LYS A C 1
ATOM 1319 O O . LYS A 1 170 ? -22.226 1.031 38.016 1.00 92.50 170 LYS A O 1
ATOM 1324 N N . ASP A 1 171 ? -22.274 1.014 35.767 1.00 91.75 171 ASP A N 1
ATOM 1325 C CA . ASP A 1 171 ? -23.672 1.449 35.652 1.00 91.75 171 ASP A CA 1
ATOM 1326 C C . ASP A 1 171 ? -24.646 0.442 36.292 1.00 91.75 171 ASP A C 1
ATOM 1328 O O . ASP A 1 171 ? -25.538 0.824 37.055 1.00 91.75 171 ASP A O 1
ATOM 1332 N N . LEU A 1 172 ? -24.412 -0.858 36.084 1.00 93.44 172 LEU A N 1
ATOM 1333 C CA . LEU A 1 172 ? -25.225 -1.936 36.661 1.00 93.44 172 LEU A CA 1
ATOM 1334 C C . LEU A 1 172 ? -25.158 -2.053 38.187 1.00 93.44 172 LEU A C 1
ATOM 1336 O O . LEU A 1 172 ? -26.066 -2.626 38.788 1.00 93.44 172 LEU A O 1
ATOM 1340 N N . ARG A 1 173 ? -24.115 -1.516 38.833 1.00 95.19 173 ARG A N 1
ATOM 1341 C CA . ARG A 1 173 ? -24.045 -1.468 40.305 1.00 95.19 173 ARG A CA 1
ATOM 1342 C C . ARG A 1 173 ? -25.064 -0.498 40.904 1.00 95.19 173 ARG A C 1
ATOM 1344 O O . ARG A 1 173 ? -25.335 -0.568 42.099 1.00 95.19 173 ARG A O 1
ATOM 1351 N N . SER A 1 174 ? -25.631 0.399 40.097 1.00 96.06 174 SER A N 1
ATOM 1352 C CA . SER A 1 174 ? -26.680 1.316 40.532 1.00 96.06 174 SER A CA 1
ATOM 1353 C C . SER A 1 174 ? -28.075 0.710 40.332 1.00 96.06 174 SER A C 1
ATOM 1355 O O . SER A 1 174 ? -28.370 0.070 39.321 1.00 96.06 174 SER A O 1
ATOM 1357 N N . ALA A 1 175 ? -28.991 0.973 41.269 1.00 94.31 175 ALA A N 1
ATOM 1358 C CA . ALA A 1 175 ? -30.380 0.515 41.159 1.00 94.31 175 ALA A CA 1
ATOM 1359 C C . ALA A 1 175 ? -31.128 1.123 39.952 1.00 94.31 175 ALA A C 1
ATOM 1361 O O . ALA A 1 175 ? -32.135 0.570 39.505 1.00 94.31 175 ALA A O 1
ATOM 1362 N N . GLN A 1 176 ? -30.674 2.272 39.440 1.00 93.50 176 GLN A N 1
ATOM 1363 C CA . GLN A 1 176 ? -31.207 2.887 38.221 1.00 93.50 176 GLN A CA 1
ATOM 1364 C C . GLN A 1 176 ? -30.673 2.196 36.960 1.00 93.50 176 GLN A C 1
ATOM 1366 O O . GLN A 1 176 ? -31.464 1.879 36.071 1.00 93.50 176 GLN A O 1
ATOM 1371 N N . GLY A 1 177 ? -29.370 1.905 36.898 1.00 93.44 177 GLY A N 1
ATOM 1372 C CA . GLY A 1 177 ? -28.751 1.196 35.776 1.00 93.44 177 GLY A CA 1
ATOM 1373 C C . GLY A 1 177 ? -29.301 -0.218 35.604 1.00 93.44 177 GLY A C 1
ATOM 1374 O O . GLY A 1 177 ? -29.650 -0.604 34.489 1.00 93.44 177 GLY A O 1
ATOM 1375 N N . LEU A 1 178 ? -29.515 -0.948 36.707 1.00 95.12 178 LEU A N 1
ATOM 1376 C CA . LEU A 1 178 ? -30.146 -2.272 36.673 1.00 95.12 178 LEU A CA 1
ATOM 1377 C C . LEU A 1 178 ? -31.568 -2.221 36.087 1.00 95.12 178 LEU A C 1
ATOM 1379 O O . LEU A 1 178 ? -31.911 -3.023 35.220 1.00 95.12 178 LEU A O 1
ATOM 1383 N N . ARG A 1 179 ? -32.387 -1.246 36.512 1.00 95.19 179 ARG A N 1
ATOM 1384 C CA . ARG A 1 179 ? -33.741 -1.051 35.965 1.00 95.19 179 ARG A CA 1
ATOM 1385 C C . ARG A 1 179 ? -33.705 -0.751 34.470 1.00 95.19 179 ARG A C 1
ATOM 1387 O O . ARG A 1 179 ? -34.473 -1.346 33.720 1.00 95.19 179 ARG A O 1
ATOM 1394 N N . ARG A 1 180 ? -32.793 0.121 34.033 1.00 92.81 180 ARG A N 1
ATOM 1395 C CA . ARG A 1 180 ? -32.581 0.424 32.610 1.00 92.81 180 ARG A CA 1
ATOM 1396 C C . ARG A 1 180 ? -32.229 -0.829 31.814 1.00 92.81 180 ARG A C 1
ATOM 1398 O O . ARG A 1 180 ? -32.840 -1.062 30.780 1.00 92.81 180 ARG A O 1
ATOM 1405 N N . ALA A 1 181 ? -31.286 -1.634 32.302 1.00 91.81 181 ALA A N 1
ATOM 1406 C CA . ALA A 1 181 ? -30.844 -2.848 31.623 1.00 91.81 181 ALA A CA 1
ATOM 1407 C C . ALA A 1 181 ? -31.969 -3.889 31.493 1.00 91.81 181 ALA A C 1
ATOM 1409 O O . ALA A 1 181 ? -32.106 -4.510 30.440 1.00 91.81 181 ALA A O 1
ATOM 1410 N N . ILE A 1 182 ? -32.809 -4.038 32.525 1.00 92.44 182 ILE A N 1
ATOM 1411 C CA . ILE A 1 182 ? -33.995 -4.905 32.474 1.00 92.44 182 ILE A CA 1
ATOM 1412 C C . ILE A 1 182 ? -34.981 -4.393 31.420 1.00 92.44 182 ILE A C 1
ATOM 1414 O O . ILE A 1 182 ? -35.334 -5.144 30.518 1.00 92.44 182 ILE A O 1
ATOM 1418 N N . VAL A 1 183 ? -35.368 -3.113 31.469 1.00 94.44 183 VAL A N 1
ATOM 1419 C CA . VAL A 1 183 ? -36.295 -2.524 30.481 1.00 94.44 183 VAL A CA 1
ATOM 1420 C C . VAL A 1 183 ? -35.752 -2.676 29.063 1.00 94.44 183 VAL A C 1
ATOM 1422 O O . VAL A 1 183 ? -36.485 -3.039 28.150 1.00 94.44 183 VAL A O 1
ATOM 1425 N N . GLN A 1 184 ? -34.457 -2.443 28.871 1.00 91.06 184 GLN A N 1
ATOM 1426 C CA . GLN A 1 184 ? -33.821 -2.553 27.566 1.00 91.06 184 GLN A CA 1
ATOM 1427 C C . GLN A 1 184 ? -33.842 -3.994 27.035 1.00 91.06 184 GLN A C 1
ATOM 1429 O O . GLN A 1 184 ? -34.082 -4.189 25.846 1.00 91.06 184 GLN A O 1
ATOM 1434 N N . ARG A 1 185 ? -33.673 -5.000 27.904 1.00 90.19 185 ARG A N 1
ATOM 1435 C CA . ARG A 1 185 ? -33.828 -6.420 27.551 1.00 90.19 185 ARG A CA 1
ATOM 1436 C C . ARG A 1 185 ? -35.272 -6.783 27.198 1.00 90.19 185 ARG A C 1
ATOM 1438 O O . ARG A 1 185 ? -35.471 -7.568 26.279 1.00 90.19 185 ARG A O 1
ATOM 1445 N N . GLU A 1 186 ? -36.259 -6.231 27.897 1.00 94.62 186 GLU A N 1
ATOM 1446 C CA . GLU A 1 186 ? -37.676 -6.497 27.606 1.00 94.62 186 GLU A CA 1
ATOM 1447 C C . GLU A 1 186 ? -38.131 -5.827 26.298 1.00 94.62 186 GLU A C 1
ATOM 1449 O O . GLU A 1 186 ? -38.878 -6.419 25.525 1.00 94.62 186 GLU A O 1
ATOM 1454 N N . VAL A 1 187 ? -37.647 -4.613 26.009 1.00 94.94 187 VAL A N 1
ATOM 1455 C CA . VAL A 1 187 ? -38.042 -3.851 24.809 1.00 94.94 187 VAL A CA 1
ATOM 1456 C C . VAL A 1 187 ? -37.279 -4.298 23.559 1.00 94.94 187 VAL A C 1
ATOM 1458 O O . VAL A 1 187 ? -37.871 -4.406 22.488 1.00 94.94 187 VAL A O 1
ATOM 1461 N N . LEU A 1 188 ? -35.967 -4.538 23.668 1.00 91.56 188 LEU A N 1
ATOM 1462 C CA . LEU A 1 188 ? -35.102 -4.869 22.524 1.00 91.56 188 LEU A CA 1
ATOM 1463 C C . LEU A 1 188 ? -34.799 -6.373 22.403 1.00 91.56 188 LEU A C 1
ATOM 1465 O O . LEU A 1 188 ? -34.214 -6.807 21.408 1.00 91.56 188 LEU A O 1
ATOM 1469 N N . GLY A 1 189 ? -35.191 -7.178 23.392 1.00 87.94 189 GLY A N 1
ATOM 1470 C CA . GLY A 1 189 ? -34.850 -8.595 23.481 1.00 87.94 189 GLY A CA 1
ATOM 1471 C C . GLY A 1 189 ? -33.429 -8.852 24.011 1.00 87.94 189 GLY A C 1
ATOM 1472 O O . GLY A 1 189 ? -32.705 -7.925 24.391 1.00 87.94 189 GLY A O 1
ATOM 1473 N N . PRO A 1 190 ? -32.991 -10.127 24.061 1.00 84.69 190 PRO A N 1
ATOM 1474 C CA . PRO A 1 190 ? -31.632 -10.461 24.466 1.00 84.69 190 PRO A CA 1
ATOM 1475 C C . PRO A 1 190 ? -30.614 -9.858 23.484 1.00 84.69 190 PRO A C 1
ATOM 1477 O O . PRO A 1 190 ? -30.822 -9.949 22.264 1.00 84.69 190 PRO A O 1
ATOM 1480 N N . PRO A 1 191 ? -29.522 -9.254 23.996 1.00 75.69 191 PRO A N 1
ATOM 1481 C CA . PRO A 1 191 ? -28.523 -8.597 23.165 1.00 75.69 191 PRO A CA 1
ATOM 1482 C C . PRO A 1 191 ? -27.915 -9.589 22.172 1.00 75.69 191 PRO A C 1
ATOM 1484 O O . PRO A 1 191 ? -27.705 -10.755 22.497 1.00 75.69 191 PRO A O 1
ATOM 1487 N N . VAL A 1 192 ? -27.611 -9.112 20.962 1.00 73.25 192 VAL A N 1
ATOM 1488 C CA . VAL A 1 192 ? -27.129 -9.943 19.841 1.00 73.25 192 VAL A CA 1
ATOM 1489 C C . VAL A 1 192 ? -25.866 -10.733 20.202 1.00 73.25 192 VAL A C 1
ATOM 1491 O O . VAL A 1 192 ? -25.703 -11.850 19.740 1.00 73.25 192 VAL A O 1
ATOM 1494 N N . ALA A 1 193 ? -25.017 -10.197 21.083 1.00 70.88 193 ALA A N 1
ATOM 1495 C CA . ALA A 1 193 ? -23.809 -10.872 21.563 1.00 70.88 193 ALA A CA 1
ATOM 1496 C C . ALA A 1 193 ? -24.066 -12.109 22.455 1.00 70.88 193 ALA A C 1
ATOM 1498 O O . ALA A 1 193 ? -23.123 -12.829 22.763 1.00 70.88 193 ALA A O 1
ATOM 1499 N N . LEU A 1 194 ? -25.308 -12.334 22.903 1.00 67.75 194 LEU A N 1
ATOM 1500 C CA . LEU A 1 194 ? -25.726 -13.516 23.672 1.00 67.75 194 LEU A CA 1
ATOM 1501 C C . LEU A 1 194 ? -26.530 -14.526 22.828 1.00 67.75 194 LEU A C 1
ATOM 1503 O O . LEU A 1 194 ? -27.118 -15.442 23.403 1.00 67.75 194 LEU A O 1
ATOM 1507 N N . ARG A 1 195 ? -26.609 -14.336 21.503 1.00 63.94 195 AR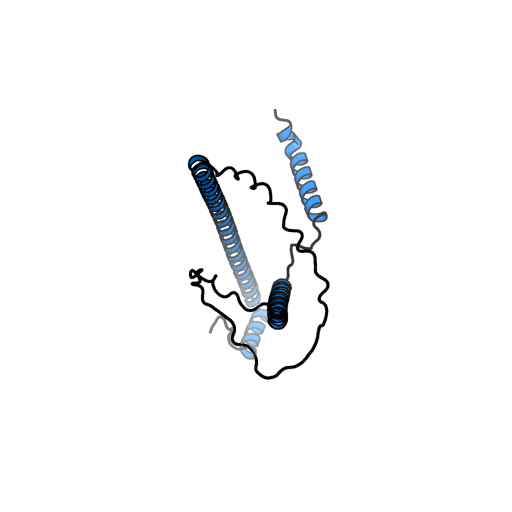G A N 1
ATOM 1508 C CA . ARG A 1 195 ? -27.250 -15.274 20.569 1.00 63.94 195 ARG A CA 1
ATOM 1509 C C . ARG A 1 195 ? -26.234 -16.190 19.906 1.00 63.94 195 ARG A C 1
ATOM 1511 O O . ARG A 1 195 ? -25.092 -15.732 19.686 1.00 63.94 195 ARG A O 1
#

pLDDT: mean 78.51, std 16.85, range [46.56, 98.5]

Sequence (195 aa):
MNWIFEHLQIVVAIIAAIAYMLKRNKPEDEAASDPGEDEERSRKIREEIRRKIAERREGGAAPATPPPVLRPQSRPALQPVDPFGGPPKAEWPTLRKKEPEPAATPPPVPQPSMAAVLERQARLAEQMKELERARAEKQRQAAEVRSAAAEQKREAAAGAAGDGRDAWLKDLRSAQGLRRAIVQREVLGPPVALR

Secondary structure (DSSP, 8-state):
--HHHHTHHHHHHHHHHHHHHHHHSS-SSSS---HHHHHHHHHHHHHHHHHHHHHHHHTT----PPPP----------PPPPSS---------------------PPPP-PPPHHHHHHHHHHHHHHHHHHHHHHHHHHHHHHHHHHHHHHHHHHHHHHHHHHHHHHHHHHHTSHHHHHHHHHHHHHH-S-GGG-

Radius of gyration: 39.4 Å; Cα contacts (8 Å, |Δi|>4): 15; chains: 1; bounding box: 70×40×118 Å

Mean predicted aligned error: 21.93 Å

Foldseek 3Di:
DCVCVVCVVVVVVVVVVVVVVVVVPPDPPPPDPPPVVVVVVVVVVVVVVVVVVVVCVVVPVDPDDPPDDDDPDDDDDDDDDDPDDDDDDDDDPPPVPPVPPPPPPPPPDPDDDPVNVVVVVVVVVVVVVVVVVVVVVVVVVVVVVVVVVVVVVVVVVVVVVVVVVVVLVVLCVDPVSVVVVVVCCVVVNDDPVVD